Protein 1F35 (pdb70)

Foldseek 3Di:
DDDDDPFAKDKFWAFDVVLQVCCVVVVVCVVVVHDDDDPFDDADPQKTKTKDFQPDQAQWAFDAKDKAFQAFFKKKKWDFALPDDSVPDGHHVRTDPDIKMDGDDDPDRHDIDVVRRVVVRRCRNVSSVSDRMIIIMGTGPPDDVVRMTIMTMIGGD/DDDDPPFAKDKFWAFDVVLQVCCVVVVVCVVVVHDDDDPFDDADPQKTKTKDFQPDQPQWAFDAKDKAFQAFFKKKKWDFALPDDSVPDGHHVRTDPDIKMDGDDDPDRHDIDVVRRVVVRRCRNVSSNSDRMIIMMGTGPPDDVVRMTIMTMIGGD

Organism: Mus musculus (NCBI:txid10090)

CATH classification: 2.60.120.390

Nearest PDB structures (foldseek):
  1f35-assembly1_A  TM=1.004E+00  e=5.560E-29  Mus musculus
  1zri-assembly1_A  TM=7.929E-01  e=1.378E-22  Rattus norvegicus
  1jyt-assembly1_A  TM=6.161E-01  e=2.396E-20  Rattus norvegicus
  2i45-assembly5_J  TM=1.990E-01  e=4.594E-01  Neisseria meningitidis
  1f35-assembly1_A  TM=1.002E+00  e=8.226E-29  Mus musculus

Solvent-accessible surface area: 18106 Å² total

Structure (mmCIF, N/CA/C/O backbone):
data_1F35
#
_entry.id   1F35
#
_cell.length_a   87.270
_cell.length_b   87.270
_cell.length_c   164.100
_cell.angle_alpha   90.00
_cell.angle_beta   90.00
_cell.angle_gamma   120.00
#
_symmetry.space_group_name_H-M   'P 32 2 1'
#
loop_
_entity.id
_entity.type
_entity.pdbx_description
1 polymer 'OLFACTORY MARKER PROTEIN'
2 non-polymer 'ZINC ION'
3 non-polymer 'CACODYLATE ION'
4 water water
#
loop_
_atom_site.group_PDB
_atom_site.id
_atom_site.type_symbol
_atom_site.label_atom_id
_atom_site.label_alt_id
_atom_site.label_comp_id
_atom_site.label_asym_id
_atom_site.label_entity_id
_atom_site.label_seq_id
_atom_site.pdbx_PDB_ins_code
_atom_site.Cartn_x
_atom_site.Cartn_y
_atom_site.Cartn_z
_atom_site.occupancy
_atom_site.B_iso_or_equiv
_atom_site.auth_seq_id
_atom_site.auth_comp_id
_atom_site.auth_asym_id
_atom_site.auth_atom_id
_atom_site.pdbx_PDB_model_num
ATOM 1 N N . ALA A 1 1 ? 2.063 29.351 56.489 1.00 85.66 2 ALA A N 1
ATOM 2 C CA . ALA A 1 1 ? 3.306 30.152 56.270 1.00 86.19 2 ALA A CA 1
ATOM 3 C C . ALA A 1 1 ? 3.368 30.518 54.788 1.00 86.41 2 ALA A C 1
ATOM 4 O O . ALA A 1 1 ? 3.043 29.690 53.926 1.00 90.68 2 ALA A O 1
ATOM 6 N N . GLU A 1 2 ? 3.664 31.782 54.504 1.00 83.45 3 GLU A N 1
ATOM 7 C CA . GLU A 1 2 ? 3.805 32.258 53.131 1.00 79.32 3 GLU A CA 1
ATOM 8 C C . GLU A 1 2 ? 5.262 32.684 53.057 1.00 76.87 3 GLU A C 1
ATOM 9 O O . GLU A 1 2 ? 5.792 33.233 54.026 1.00 77.51 3 GLU A O 1
ATOM 15 N N . ASP A 1 3 ? 5.940 32.385 51.959 1.00 72.01 4 ASP A N 1
ATOM 16 C CA . ASP A 1 3 ? 7.332 32.783 51.875 1.00 65.85 4 ASP A CA 1
ATOM 17 C C . ASP A 1 3 ? 7.406 34.298 51.719 1.00 62.95 4 ASP A C 1
ATOM 18 O O . ASP A 1 3 ? 6.661 34.889 50.925 1.00 61.20 4 ASP A O 1
ATOM 23 N N . GLY A 1 4 ? 8.250 34.914 52.543 1.00 61.21 5 GLY A N 1
ATOM 24 C CA . GLY A 1 4 ? 8.410 36.357 52.519 1.00 57.58 5 GLY A CA 1
ATOM 25 C C . GLY A 1 4 ? 9.804 36.832 52.897 1.00 54.20 5 GLY A C 1
ATOM 26 O O . GLY A 1 4 ? 10.670 36.010 53.210 1.00 52.42 5 GLY A O 1
ATOM 27 N N . PRO A 1 5 ? 10.031 38.164 52.926 1.00 52.27 6 PRO A N 1
ATOM 28 C CA . PRO A 1 5 ? 11.300 38.828 53.249 1.00 49.80 6 PRO A CA 1
ATOM 29 C C . PRO A 1 5 ? 11.741 38.748 54.691 1.00 51.38 6 PRO A C 1
ATOM 30 O O . PRO A 1 5 ? 12.935 38.741 54.976 1.00 55.13 6 PRO A O 1
ATOM 34 N N . GLN A 1 6 ? 10.791 38.765 55.609 1.00 54.01 7 GLN A N 1
ATOM 35 C CA . GLN A 1 6 ? 11.144 38.710 57.010 1.00 60.22 7 GLN A CA 1
ATOM 36 C C . GLN A 1 6 ? 11.221 37.271 57.445 1.00 61.03 7 GLN A C 1
ATOM 37 O O . GLN A 1 6 ? 10.223 36.666 57.814 1.00 68.51 7 GLN A O 1
ATOM 43 N N . LYS A 1 7 ? 12.400 36.702 57.262 1.00 59.66 8 LYS A N 1
ATOM 44 C CA . LYS A 1 7 ? 12.700 35.333 57.624 1.00 57.21 8 LYS A CA 1
ATOM 45 C C . LYS A 1 7 ? 14.141 35.433 58.016 1.00 58.91 8 LYS A C 1
ATOM 46 O O . LYS A 1 7 ? 14.891 36.213 57.427 1.00 59.83 8 LYS A O 1
ATOM 52 N N . GLN A 1 8 ? 14.517 34.723 59.066 1.00 59.52 9 GLN A N 1
ATOM 53 C CA . GLN A 1 8 ? 15.902 34.729 59.489 1.00 58.04 9 GLN A CA 1
ATOM 54 C C . GLN A 1 8 ? 16.610 33.863 58.465 1.00 51.65 9 GLN A C 1
ATOM 55 O O . GLN A 1 8 ? 16.158 32.752 58.186 1.00 49.92 9 GLN A O 1
ATOM 61 N N . GLN A 1 9 ? 17.625 34.424 57.820 1.00 47.97 10 GLN A N 1
ATOM 62 C CA . GLN A 1 9 ? 18.421 33.701 56.832 1.00 45.68 10 GLN A CA 1
ATOM 63 C C . GLN A 1 9 ? 19.907 33.827 57.131 1.00 42.54 10 GLN A C 1
ATOM 64 O O . GLN A 1 9 ? 20.363 34.813 57.715 1.00 38.62 10 GLN A O 1
ATOM 70 N N . LEU A 1 10 ? 20.652 32.814 56.719 1.00 43.98 11 LEU A N 1
ATOM 71 C CA . LEU A 1 10 ? 22.095 32.780 56.876 1.00 42.76 11 LEU A CA 1
ATOM 72 C C . LEU A 1 10 ? 22.725 32.534 55.513 1.00 43.57 11 LEU A C 1
ATOM 73 O O . LEU A 1 10 ? 22.342 31.600 54.805 1.00 42.32 11 LEU A O 1
ATOM 78 N N . GLU A 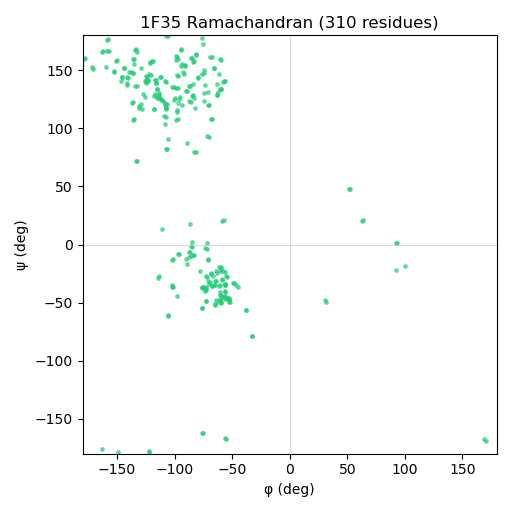1 11 ? 23.661 33.387 55.127 1.00 43.62 12 GLU A N 1
ATOM 79 C CA . GLU A 1 11 ? 24.339 33.228 53.853 1.00 45.23 12 GLU A CA 1
ATOM 80 C C . GLU A 1 11 ? 25.731 32.715 54.157 1.00 46.10 12 GLU A C 1
ATOM 81 O O . GLU A 1 11 ? 26.473 33.317 54.927 1.00 48.36 12 GLU A O 1
ATOM 95 N N . PRO A 1 13 ? 29.219 31.571 52.371 1.00 41.10 14 PRO A N 1
ATOM 96 C CA . PRO A 1 13 ? 30.035 31.564 51.160 1.00 40.28 14 PRO A CA 1
ATOM 97 C C . PRO A 1 13 ? 30.856 30.312 50.906 1.00 41.12 14 PRO A C 1
ATOM 98 O O . PRO A 1 13 ? 31.231 29.595 51.836 1.00 37.84 14 PRO A O 1
ATOM 102 N N . LEU A 1 14 ? 31.105 30.040 49.626 1.00 39.90 15 LEU A N 1
ATOM 103 C CA . LEU A 1 14 ? 31.944 28.923 49.231 1.00 38.33 15 LEU A CA 1
ATOM 104 C C . LEU A 1 14 ? 33.263 29.628 49.007 1.00 38.74 15 LEU A C 1
ATOM 105 O O . LEU A 1 14 ? 33.371 30.516 48.157 1.00 38.08 15 LEU A O 1
ATOM 110 N N . VAL A 1 15 ? 34.233 29.299 49.844 1.00 36.52 16 VAL A N 1
ATOM 111 C CA . VAL A 1 15 ? 35.536 29.916 49.798 1.00 34.73 16 VAL A CA 1
ATOM 112 C C . VAL A 1 15 ? 36.554 29.031 49.104 1.00 38.25 16 VAL A C 1
ATOM 113 O O . VAL A 1 15 ? 36.596 27.829 49.329 1.00 38.22 16 VAL A O 1
ATOM 117 N N . LEU A 1 16 ? 37.356 29.625 48.230 1.00 39.12 17 LEU A N 1
ATOM 118 C CA . LEU A 1 16 ? 38.392 28.877 47.532 1.00 40.59 17 LEU A CA 1
ATOM 119 C C . LEU A 1 16 ? 39.325 28.284 48.580 1.00 40.63 17 LEU A C 1
ATOM 120 O O . LEU A 1 16 ? 39.733 28.960 49.526 1.00 41.99 17 LEU A O 1
ATOM 125 N N . ASP A 1 17 ? 39.642 27.010 48.410 1.00 40.93 18 ASP A N 1
ATOM 126 C CA . ASP A 1 17 ? 40.519 26.305 49.317 1.00 39.60 18 ASP A CA 1
ATOM 127 C C . ASP A 1 17 ? 41.851 26.108 48.577 1.00 41.25 18 ASP A C 1
ATOM 128 O O . ASP A 1 17 ? 42.123 25.032 48.055 1.00 41.16 18 ASP A O 1
ATOM 133 N N . GLN A 1 18 ? 42.707 27.130 48.584 1.00 45.28 19 GLN A N 1
ATOM 134 C CA . GLN A 1 18 ? 43.994 27.072 47.883 1.00 46.10 19 GLN A CA 1
ATOM 135 C C . GLN A 1 18 ? 44.914 25.916 48.187 1.00 46.38 19 GLN A C 1
ATOM 136 O O . GLN A 1 18 ? 45.490 25.335 47.265 1.00 45.11 19 GLN A O 1
ATOM 142 N N . ASP A 1 19 ? 45.102 25.605 49.467 1.00 42.85 20 ASP A N 1
ATOM 143 C CA . ASP A 1 19 ? 46.007 24.516 49.824 1.00 46.36 20 ASP A CA 1
ATOM 144 C C . ASP A 1 19 ? 45.507 23.123 49.449 1.00 46.16 20 ASP A C 1
ATOM 145 O O . ASP A 1 19 ? 46.310 22.254 49.114 1.00 52.16 20 ASP A O 1
ATOM 150 N N . LEU A 1 20 ? 44.194 22.909 49.469 1.00 43.27 21 LEU A N 1
ATOM 151 C CA . LEU A 1 20 ? 43.666 21.600 49.087 1.00 39.07 21 LEU A CA 1
ATOM 152 C C . LEU A 1 20 ? 43.735 21.516 47.558 1.00 40.11 21 LEU A C 1
ATOM 153 O O . LEU A 1 20 ? 44.051 20.469 46.999 1.00 41.62 21 LEU A O 1
ATOM 158 N N . THR A 1 21 ? 43.480 22.639 46.889 1.00 40.78 22 THR A N 1
ATOM 159 C CA . THR A 1 21 ? 43.539 22.695 45.435 1.00 42.45 22 THR A CA 1
ATOM 160 C C . THR A 1 21 ? 44.985 22.411 45.033 1.00 46.57 22 THR A C 1
ATOM 161 O O . THR A 1 21 ? 45.254 21.548 44.196 1.00 46.71 22 THR A O 1
ATOM 165 N N . GLN A 1 22 ? 45.914 23.098 45.692 1.00 50.70 23 GLN A N 1
ATOM 166 C CA . GLN A 1 22 ? 47.333 22.920 45.420 1.00 56.40 23 GLN A CA 1
ATOM 167 C C . GLN A 1 22 ? 47.778 21.479 45.690 1.00 55.61 23 GLN A C 1
ATOM 168 O O . GLN A 1 22 ? 48.511 20.885 44.892 1.00 54.16 23 GLN A O 1
ATOM 174 N N . GLN A 1 23 ? 47.317 20.918 46.802 1.00 53.12 24 GLN A N 1
ATOM 175 C CA . GLN A 1 23 ? 47.648 19.548 47.164 1.00 51.54 24 GLN A CA 1
ATOM 176 C C . GLN A 1 23 ? 47.223 18.598 46.046 1.00 49.38 24 GLN A C 1
ATOM 177 O O . GLN A 1 23 ? 47.970 17.693 45.671 1.00 49.41 24 GLN A O 1
ATOM 191 N N . ARG A 1 25 ? 46.673 19.425 42.872 1.00 50.70 26 ARG A N 1
ATOM 192 C CA . ARG A 1 25 ? 47.430 19.773 41.667 1.00 54.26 26 ARG A CA 1
ATOM 193 C C . ARG A 1 25 ? 48.752 19.016 41.713 1.00 55.95 26 ARG A C 1
ATOM 194 O O . ARG A 1 25 ? 49.162 18.367 40.739 1.00 55.46 26 ARG A O 1
ATOM 202 N N . LEU A 1 26 ? 49.420 19.120 42.857 1.00 57.66 27 LEU A N 1
ATOM 203 C CA . LEU A 1 26 ? 50.695 18.460 43.083 1.00 59.60 27 LEU A CA 1
ATOM 204 C C . LEU A 1 26 ? 50.547 16.949 42.857 1.00 56.95 27 LEU A C 1
ATOM 205 O O . LEU A 1 26 ? 51.368 16.338 42.193 1.00 55.19 27 LEU A O 1
ATOM 210 N N . ARG A 1 27 ? 49.476 16.366 43.385 1.00 53.27 28 ARG A N 1
ATOM 211 C CA . ARG A 1 27 ? 49.210 14.945 43.223 1.00 51.79 28 ARG A CA 1
ATOM 212 C C . ARG A 1 27 ? 49.238 14.505 41.754 1.00 56.50 28 ARG A C 1
ATOM 213 O O . ARG A 1 27 ? 49.872 13.504 41.426 1.00 63.60 28 ARG A O 1
ATOM 221 N N . VAL A 1 28 ? 48.559 15.233 40.867 1.00 60.06 29 VAL A N 1
ATOM 222 C CA . VAL A 1 28 ? 48.541 14.850 39.450 1.00 59.37 29 VAL A CA 1
ATOM 223 C C . VAL A 1 28 ? 49.931 15.015 38.840 1.00 61.35 29 VAL A C 1
ATOM 224 O O . VAL A 1 28 ? 50.358 14.208 38.015 1.00 56.89 29 VAL A O 1
ATOM 228 N N . GLU A 1 29 ? 50.642 16.044 39.291 1.00 64.22 30 GLU A N 1
ATOM 229 C CA . GLU A 1 29 ? 51.985 16.330 38.811 1.00 68.99 30 GLU A CA 1
ATOM 230 C C . GLU A 1 29 ? 52.938 15.196 39.215 1.00 70.77 30 GLU A C 1
ATOM 231 O O . GLU A 1 29 ? 53.645 14.651 38.364 1.00 73.61 30 GLU A O 1
ATOM 237 N N . SER A 1 30 ? 52.940 14.833 40.499 1.00 68.52 31 SER A N 1
ATOM 238 C CA . SER A 1 30 ? 53.787 13.759 41.001 1.00 66.76 31 SER A CA 1
ATOM 239 C C . SER A 1 30 ? 53.512 12.491 40.232 1.00 68.06 31 SER A C 1
ATOM 240 O O . SER A 1 30 ? 54.435 11.822 39.798 1.00 73.94 31 SER A O 1
ATOM 243 N N . LEU A 1 31 ? 52.243 12.161 40.045 1.00 67.74 32 LEU A N 1
ATOM 244 C CA . LEU A 1 31 ? 51.905 10.962 39.303 1.00 70.03 32 LEU A CA 1
ATOM 245 C C . LEU A 1 31 ? 52.535 10.962 37.907 1.00 74.99 32 LEU A C 1
ATOM 246 O O . LEU A 1 31 ? 52.922 9.904 37.412 1.00 77.71 32 LEU A O 1
ATOM 251 N N . LYS A 1 32 ? 52.659 12.136 37.283 1.00 80.55 33 LYS A N 1
ATOM 252 C CA . LYS A 1 32 ? 53.261 12.228 35.945 1.00 85.15 33 LYS A CA 1
ATOM 253 C C . LYS A 1 32 ? 54.775 12.093 36.013 1.00 88.10 33 LYS A C 1
ATOM 254 O O . LYS A 1 32 ? 55.352 11.221 35.361 1.00 86.87 33 LYS A O 1
ATOM 260 N N . GLN A 1 33 ? 55.407 12.940 36.826 1.00 90.21 34 GLN A N 1
ATOM 261 C CA . GLN A 1 33 ? 56.862 12.928 36.986 1.00 91.20 34 GLN A CA 1
ATOM 262 C C . GLN A 1 33 ? 57.400 11.561 37.397 1.00 90.43 34 GLN A C 1
ATOM 263 O O . GLN A 1 33 ? 58.543 11.225 37.091 1.00 92.26 34 GLN A O 1
ATOM 269 N N . ARG A 1 34 ? 56.571 10.774 38.072 1.00 91.40 35 ARG A N 1
ATOM 270 C CA . ARG A 1 34 ? 56.969 9.438 38.497 1.00 92.07 35 ARG A CA 1
ATOM 271 C C . ARG A 1 34 ? 56.467 8.387 37.512 1.00 91.48 35 ARG A C 1
ATOM 272 O O . ARG A 1 34 ? 56.795 7.210 37.648 1.00 95.33 35 ARG A O 1
ATOM 280 N N . GLY A 1 35 ? 55.638 8.794 36.556 1.00 89.58 36 GLY A N 1
ATOM 281 C CA . GLY A 1 35 ? 55.093 7.846 35.596 1.00 88.64 36 GLY A CA 1
ATOM 282 C C . GLY A 1 35 ? 54.215 6.793 36.271 1.00 90.35 36 GLY A C 1
ATOM 283 O O . GLY A 1 35 ? 53.995 5.705 35.727 1.00 89.51 36 GLY A O 1
ATOM 284 N N . GLU A 1 36 ? 53.729 7.107 37.472 1.00 90.84 37 GLU A N 1
ATOM 285 C CA . GLU A 1 36 ? 52.868 6.200 38.231 1.00 89.53 37 GLU A CA 1
ATOM 286 C C . GLU A 1 36 ? 51.424 6.365 37.760 1.00 87.77 37 GLU A C 1
ATOM 287 O O . GLU A 1 36 ? 51.044 7.406 37.218 1.00 86.74 37 GLU A O 1
ATOM 293 N N . LYS A 1 37 ? 50.623 5.332 37.989 1.00 85.88 38 LYS A N 1
ATOM 294 C CA . LYS A 1 37 ? 49.215 5.334 37.619 1.00 84.93 38 LYS A CA 1
ATOM 295 C C . LYS A 1 37 ? 48.400 5.844 38.835 1.00 82.88 38 LYS A C 1
ATOM 296 O O . LYS A 1 37 ? 48.797 5.649 39.989 1.00 80.17 38 LYS A O 1
ATOM 302 N N . LYS A 1 38 ? 47.302 6.551 38.575 1.00 78.15 39 LYS A N 1
ATOM 303 C CA . LYS A 1 38 ? 46.461 7.055 39.662 1.00 70.80 39 LYS A CA 1
ATOM 304 C C . LYS A 1 38 ? 45.813 5.853 40.357 1.00 68.75 39 LYS A C 1
ATOM 305 O O . LYS A 1 38 ? 45.726 4.760 39.790 1.00 69.51 39 LYS A O 1
ATOM 311 N N . GLN A 1 39 ? 45.336 6.058 41.575 1.00 64.88 40 GLN A N 1
ATOM 312 C CA . GLN A 1 39 ? 44.671 4.989 42.297 1.00 63.20 40 GLN A CA 1
ATOM 313 C C . GLN A 1 39 ? 43.454 4.510 41.553 1.00 65.01 40 GLN A C 1
ATOM 314 O O . GLN A 1 39 ? 42.847 5.239 40.773 1.00 68.17 40 GLN A O 1
ATOM 320 N N . ASP A 1 40 ? 43.042 3.304 41.897 1.00 67.79 41 ASP A N 1
ATOM 321 C CA . ASP A 1 40 ? 41.894 2.685 41.283 1.00 72.41 41 ASP A CA 1
ATOM 322 C C . ASP A 1 40 ? 40.632 3.445 41.708 1.00 68.60 41 ASP A C 1
ATOM 323 O O . ASP A 1 40 ? 40.244 3.399 42.871 1.00 64.96 41 ASP A O 1
ATOM 328 N N . GLY A 1 41 ? 40.042 4.190 40.770 1.00 64.00 42 GLY A N 1
ATOM 329 C CA . GLY A 1 41 ? 38.817 4.929 41.048 1.00 56.38 42 GLY A CA 1
ATOM 330 C C . GLY A 1 41 ? 38.995 6.361 41.512 1.00 52.79 42 GLY A C 1
ATOM 331 O O . GLY A 1 41 ? 38.012 7.063 41.757 1.00 48.45 42 GLY A O 1
ATOM 332 N N . GLU A 1 42 ? 40.240 6.808 41.590 1.00 48.53 43 GLU A N 1
ATOM 333 C CA . GLU A 1 42 ? 40.562 8.155 42.031 1.00 46.82 43 GLU A CA 1
ATOM 334 C C . GLU A 1 42 ? 40.073 9.239 41.080 1.00 47.67 43 GLU A C 1
ATOM 335 O O . GLU A 1 42 ? 39.915 9.009 39.888 1.00 49.48 43 GLU A O 1
ATOM 341 N N . LYS A 1 43 ? 39.811 10.415 41.637 1.00 46.69 44 LYS A N 1
ATOM 342 C CA . LYS A 1 43 ? 39.376 11.578 40.885 1.00 42.11 44 LYS A CA 1
ATOM 343 C C . LYS A 1 43 ? 40.577 12.521 40.877 1.00 42.84 44 LYS A C 1
ATOM 344 O O . LYS A 1 43 ? 41.042 12.934 41.932 1.00 42.11 44 LYS A O 1
ATOM 350 N N . LEU A 1 44 ? 41.112 12.817 39.699 1.00 44.91 45 LEU A N 1
ATOM 351 C CA . LEU A 1 44 ? 42.264 13.708 39.583 1.00 43.48 45 LEU A CA 1
ATOM 352 C C . LEU A 1 44 ? 41.753 15.083 39.213 1.00 43.93 45 LEU A C 1
ATOM 353 O O . LEU A 1 44 ? 40.916 15.215 38.318 1.00 49.15 45 LEU A O 1
ATOM 358 N N . ILE A 1 45 ? 42.260 16.108 39.883 1.00 40.48 46 ILE A N 1
ATOM 359 C CA . ILE A 1 45 ? 41.803 17.456 39.610 1.00 42.43 46 ILE A CA 1
ATOM 360 C C . ILE A 1 45 ? 42.260 17.995 38.237 1.00 46.18 46 ILE A C 1
ATOM 361 O O . ILE A 1 45 ? 43.454 17.991 37.912 1.00 48.58 46 ILE A O 1
ATOM 366 N N . ARG A 1 46 ? 41.288 18.336 37.393 1.00 45.80 47 ARG A N 1
ATOM 367 C CA . ARG A 1 46 ? 41.558 18.917 36.081 1.00 44.61 47 ARG A CA 1
ATOM 368 C C . ARG A 1 46 ? 41.970 20.351 36.372 1.00 43.80 47 ARG A C 1
ATOM 369 O O . ARG A 1 46 ? 41.501 20.950 37.341 1.00 45.86 47 ARG A O 1
ATOM 377 N N . PRO A 1 47 ? 42.826 20.938 35.527 1.00 44.20 48 PRO A N 1
ATOM 378 C CA . PRO A 1 47 ? 43.259 22.317 35.777 1.00 43.61 48 PRO A CA 1
ATOM 379 C C . PRO A 1 47 ? 42.152 23.377 35.867 1.00 45.28 48 PRO A C 1
ATOM 380 O O . PRO A 1 47 ? 42.348 24.437 36.484 1.00 42.59 48 PRO A O 1
ATOM 384 N N . ALA A 1 48 ? 40.998 23.089 35.263 1.00 42.42 49 ALA A N 1
ATOM 385 C CA . ALA A 1 48 ? 39.868 24.015 35.274 1.00 40.38 49 ALA A CA 1
ATOM 386 C C . ALA A 1 48 ? 39.027 23.901 36.538 1.00 40.02 49 ALA A C 1
ATOM 387 O O . ALA A 1 48 ? 38.138 24.715 36.772 1.00 41.79 49 ALA A O 1
ATOM 389 N N . GLU A 1 49 ? 39.301 22.883 37.340 1.00 40.23 50 GLU A N 1
ATOM 390 C CA . GLU A 1 49 ? 38.584 22.664 38.585 1.00 38.56 50 GLU A CA 1
ATOM 391 C C . GLU A 1 49 ? 39.366 23.234 39.759 1.00 39.03 50 GLU A C 1
ATOM 392 O O . GLU A 1 49 ? 40.591 23.221 39.756 1.00 40.35 50 GLU A O 1
ATOM 398 N N . SER A 1 50 ? 38.649 23.754 40.747 1.00 39.31 51 SER A N 1
ATOM 399 C CA . SER A 1 50 ? 39.255 24.282 41.964 1.00 35.62 51 SER A CA 1
ATOM 400 C C . SER A 1 50 ? 38.419 23.767 43.133 1.00 38.29 51 SER A C 1
ATOM 401 O O . SER A 1 50 ? 37.217 23.522 42.980 1.00 40.39 51 SER A O 1
ATOM 404 N N . VAL A 1 51 ? 39.063 23.525 44.272 1.00 38.40 52 VAL A N 1
ATOM 405 C CA . VAL A 1 51 ? 38.357 23.035 45.444 1.00 34.91 52 VAL A CA 1
ATOM 406 C C . VAL A 1 51 ? 37.881 24.222 46.254 1.00 36.76 52 VAL A C 1
ATOM 407 O O . VAL A 1 51 ? 38.613 25.203 46.439 1.00 34.49 52 VAL A O 1
ATOM 411 N N . TYR A 1 52 ? 36.612 24.177 46.637 1.00 35.23 53 TYR A N 1
ATOM 412 C CA . TYR A 1 52 ? 36.027 25.232 47.435 1.00 31.62 53 TYR A CA 1
ATOM 413 C C . TYR A 1 52 ? 35.578 24.615 48.719 1.00 30.97 53 TYR A C 1
ATOM 414 O O . TYR A 1 52 ? 35.284 23.423 48.780 1.00 32.63 53 TYR A O 1
ATOM 423 N N . ARG A 1 53 ? 35.457 25.464 49.722 1.00 35.54 54 ARG A N 1
ATOM 424 C CA . ARG A 1 53 ? 35.088 25.064 51.060 1.00 36.08 54 ARG A CA 1
ATOM 425 C C . ARG A 1 53 ? 33.873 25.839 51.577 1.00 37.12 54 ARG A C 1
ATOM 426 O O . ARG A 1 53 ? 33.705 27.020 51.281 1.00 38.27 54 ARG A O 1
ATOM 434 N N . LEU A 1 54 ? 32.992 25.154 52.290 1.00 39.30 55 LEU A N 1
ATOM 435 C CA . LEU A 1 54 ? 31.819 25.793 52.885 1.00 42.29 55 LEU A CA 1
ATOM 436 C C . LEU A 1 54 ? 31.774 25.412 54.377 1.00 43.12 55 LEU A C 1
ATOM 437 O O . LEU A 1 54 ? 31.719 24.222 54.720 1.00 41.94 55 LEU A O 1
ATOM 442 N N . ASP A 1 55 ? 31.890 26.409 55.253 1.00 42.58 56 ASP A N 1
ATOM 443 C CA . ASP A 1 55 ? 31.846 26.198 56.702 1.00 43.64 56 ASP A CA 1
ATOM 444 C C . ASP A 1 55 ? 30.456 26.469 57.275 1.00 40.72 56 ASP A C 1
ATOM 445 O O . ASP A 1 55 ? 30.015 27.611 57.346 1.00 39.54 56 ASP A O 1
ATOM 450 N N . PHE A 1 56 ? 29.762 25.412 57.667 1.00 39.10 57 PHE A N 1
ATOM 451 C CA . PHE A 1 56 ? 28.435 25.540 58.239 1.00 42.40 57 PHE A CA 1
ATOM 452 C C . PHE A 1 56 ? 28.492 26.169 59.622 1.00 45.09 57 PHE A C 1
ATOM 453 O O . PHE A 1 56 ? 28.666 25.461 60.606 1.00 48.34 57 PHE A O 1
ATOM 461 N N . ILE A 1 57 ? 28.352 27.492 59.692 1.00 49.74 58 ILE A N 1
ATOM 462 C CA . ILE A 1 57 ? 28.376 28.223 60.963 1.00 50.12 58 ILE A CA 1
ATOM 463 C C . ILE A 1 57 ? 27.253 27.747 61.893 1.00 53.25 58 ILE A C 1
ATOM 464 O O . ILE A 1 57 ? 27.296 27.964 63.106 1.00 58.01 58 ILE A O 1
ATOM 469 N N . GLN A 1 58 ? 26.248 27.104 61.306 1.00 47.30 59 GLN A N 1
ATOM 470 C CA . GLN A 1 58 ? 25.133 26.525 62.036 1.00 40.99 59 GLN A CA 1
ATOM 471 C C . GLN A 1 58 ? 24.877 25.236 61.278 1.00 39.08 59 GLN A C 1
ATOM 472 O O . GLN A 1 58 ? 24.971 25.227 60.058 1.00 45.90 59 GLN A O 1
ATOM 478 N N . GLN A 1 59 ? 24.597 24.146 61.974 1.00 35.80 60 GLN A N 1
ATOM 479 C CA . GLN A 1 59 ? 24.372 22.876 61.293 1.00 41.88 60 GLN A CA 1
ATOM 480 C C . GLN A 1 59 ? 22.965 22.355 61.427 1.00 44.73 60 GLN A C 1
ATOM 481 O O . GLN A 1 59 ? 22.485 21.594 60.585 1.00 45.95 60 GLN A O 1
ATOM 487 N N . GLN A 1 60 ? 22.334 22.711 62.535 1.00 49.29 61 GLN A N 1
ATOM 488 C CA . GLN A 1 60 ? 20.982 22.267 62.814 1.00 51.19 61 GLN A CA 1
ATOM 489 C C . GLN A 1 60 ? 19.996 23.346 62.418 1.00 53.07 61 GLN A C 1
ATOM 490 O O . GLN A 1 60 ? 20.371 24.502 62.248 1.00 51.77 61 GLN A O 1
ATOM 496 N N . LYS A 1 61 ? 18.734 22.952 62.260 1.00 58.19 62 LYS A N 1
ATOM 497 C CA . LYS A 1 61 ? 17.647 23.871 61.914 1.00 60.54 62 LYS A CA 1
ATOM 498 C C . LYS A 1 61 ? 17.915 24.740 60.688 1.00 55.90 62 LYS A C 1
ATOM 499 O O . LYS A 1 61 ? 17.721 25.958 60.719 1.00 51.20 62 LYS A O 1
ATOM 505 N N . LEU A 1 62 ? 18.374 24.098 59.617 1.00 53.87 63 LEU A N 1
ATOM 506 C CA . LEU A 1 62 ? 18.660 24.790 58.371 1.00 46.41 63 LEU A CA 1
ATOM 507 C C . LEU A 1 62 ? 17.696 24.356 57.280 1.00 45.27 63 LEU A C 1
ATOM 508 O O . LEU A 1 62 ? 17.258 23.200 57.231 1.00 41.54 63 LEU A O 1
ATOM 513 N N . GLN A 1 63 ? 17.330 25.308 56.436 1.00 44.12 64 GLN A N 1
ATOM 514 C CA . GLN A 1 63 ? 16.471 25.027 55.304 1.00 43.77 64 GLN A CA 1
ATOM 515 C C . GLN A 1 63 ? 17.041 25.753 54.114 1.00 40.73 64 GLN A C 1
ATOM 516 O O . GLN A 1 63 ? 17.227 26.965 54.160 1.00 39.12 64 GLN A O 1
ATOM 522 N N . PHE A 1 64 ? 17.351 25.012 53.059 1.00 41.31 65 PHE A N 1
ATOM 523 C CA . PHE A 1 64 ? 17.898 25.622 51.859 1.00 39.02 65 PHE A CA 1
ATOM 524 C C . PHE A 1 64 ? 16.875 26.579 51.252 1.00 37.67 65 PHE A C 1
ATOM 525 O O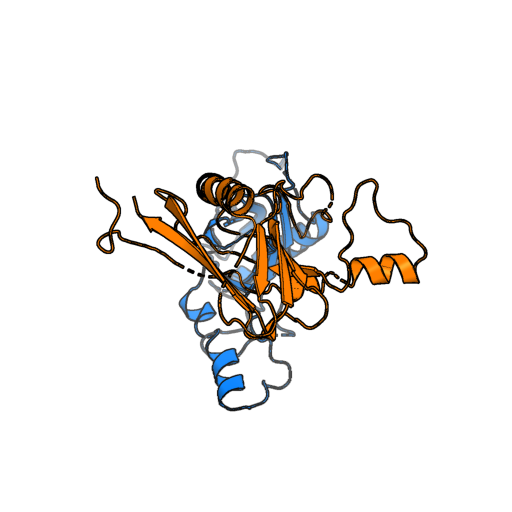 . PHE A 1 64 ? 15.704 26.223 51.114 1.00 40.13 65 PHE A O 1
ATOM 533 N N . ASP A 1 65 ? 17.299 27.805 50.975 1.00 32.41 66 ASP A N 1
ATOM 534 C CA . ASP A 1 65 ? 16.418 28.765 50.351 1.00 35.16 66 ASP A CA 1
ATOM 535 C C . ASP A 1 65 ? 16.839 28.924 48.890 1.00 36.19 66 ASP A C 1
ATOM 536 O O . ASP A 1 65 ? 16.045 28.660 47.991 1.00 39.94 66 ASP A O 1
ATOM 541 N N . HIS A 1 66 ? 18.068 29.375 48.650 1.00 37.01 67 HIS A N 1
ATOM 542 C CA . HIS A 1 66 ? 18.547 29.559 47.285 1.00 38.27 67 HIS A CA 1
ATOM 543 C C . HIS A 1 66 ? 20.057 29.661 47.162 1.00 39.41 67 HIS A C 1
ATOM 544 O O . HIS A 1 66 ? 20.755 29.785 48.163 1.00 44.37 67 HIS A O 1
ATOM 551 N N . TRP A 1 67 ? 20.554 29.544 45.931 1.00 38.41 68 TRP A N 1
ATOM 552 C CA . TRP A 1 67 ? 21.979 29.678 45.640 1.00 35.17 68 TRP A CA 1
ATOM 553 C C . TRP A 1 67 ? 22.185 31.140 45.324 1.00 40.32 68 TRP A C 1
ATOM 554 O O . TRP A 1 67 ? 21.264 31.829 44.871 1.00 42.29 68 TRP A O 1
ATOM 565 N N . ASN A 1 68 ? 23.394 31.613 45.549 1.00 43.36 69 ASN A N 1
ATOM 566 C CA . ASN A 1 68 ? 23.728 32.989 45.257 1.00 42.54 69 ASN A CA 1
ATOM 567 C C . ASN A 1 68 ? 25.052 32.915 44.506 1.00 39.34 69 ASN A C 1
ATOM 568 O O . ASN A 1 68 ? 26.115 33.169 45.067 1.00 41.11 69 ASN A O 1
ATOM 573 N N . VAL A 1 69 ? 24.981 32.443 43.266 1.00 36.94 70 VAL A N 1
ATOM 574 C CA . VAL A 1 69 ? 26.160 32.285 42.425 1.00 35.04 70 VAL A CA 1
ATOM 575 C C . VAL A 1 69 ? 26.130 33.328 41.330 1.00 39.09 70 VAL A C 1
ATOM 576 O O . VAL A 1 69 ? 25.187 33.377 40.534 1.00 39.90 70 VAL A O 1
ATOM 580 N N . VAL A 1 70 ? 27.164 34.163 41.306 1.00 38.31 71 VAL A N 1
ATOM 581 C CA . VAL A 1 70 ? 27.262 35.233 40.339 1.00 39.87 71 VAL A CA 1
ATOM 582 C C . VAL A 1 70 ? 28.622 35.323 39.656 1.00 39.06 71 VAL A C 1
ATOM 583 O O . VAL A 1 70 ? 29.660 35.162 40.293 1.00 36.41 71 VAL A O 1
ATOM 587 N N . LEU A 1 71 ? 28.579 35.517 38.339 1.00 37.26 72 LEU A N 1
ATOM 588 C CA . LEU A 1 71 ? 29.766 35.662 37.512 1.00 39.70 72 LEU A CA 1
ATOM 589 C C . LEU A 1 71 ? 29.776 37.092 36.983 1.00 41.93 72 LEU A C 1
ATOM 590 O O . LEU A 1 71 ? 28.784 37.545 36.418 1.00 42.89 72 LEU A O 1
ATOM 595 N N . ASP A 1 72 ? 30.891 37.795 37.160 1.00 42.94 73 ASP A N 1
ATOM 596 C CA . ASP A 1 72 ? 31.003 39.170 36.688 1.00 44.35 73 ASP A CA 1
ATOM 597 C C . ASP A 1 72 ? 31.413 39.281 35.213 1.00 47.07 73 ASP A C 1
ATOM 598 O O . ASP A 1 72 ? 31.656 40.387 34.720 1.00 53.74 73 ASP A O 1
ATOM 603 N N . LYS A 1 73 ? 31.575 38.139 34.538 1.00 44.14 74 LYS A N 1
ATOM 604 C CA . LYS A 1 73 ? 31.934 38.091 33.110 1.00 42.68 74 LYS A CA 1
ATOM 605 C C . LYS A 1 73 ? 31.108 36.972 32.488 1.00 43.14 74 LYS A C 1
ATOM 606 O O . LYS A 1 73 ? 30.740 36.031 33.185 1.00 46.22 74 LYS A O 1
ATOM 612 N N . PRO A 1 74 ? 30.732 37.087 31.204 1.00 41.92 75 PRO A N 1
ATOM 613 C CA . PRO A 1 74 ? 29.951 35.980 30.636 1.00 42.16 75 PRO A CA 1
ATOM 614 C C . PRO A 1 74 ? 30.768 34.684 30.755 1.00 43.56 75 PRO A C 1
ATOM 615 O O . PRO A 1 74 ? 31.997 34.694 30.577 1.00 47.18 75 PRO A O 1
ATOM 619 N N . GLY A 1 75 ? 30.105 33.581 31.088 1.00 41.76 76 GLY A N 1
ATOM 620 C CA . GLY A 1 75 ? 30.810 32.323 31.247 1.00 37.29 76 GLY A CA 1
ATOM 621 C C . GLY A 1 75 ? 29.943 31.263 31.894 1.00 37.90 76 GLY A C 1
ATOM 622 O O . GLY A 1 75 ? 28.735 31.454 32.060 1.00 38.40 76 GLY A O 1
ATOM 623 N N . LYS A 1 76 ? 30.570 30.172 32.318 1.00 37.20 77 LYS A N 1
ATOM 624 C CA . LYS A 1 76 ? 29.857 29.066 32.927 1.00 37.96 77 LYS A CA 1
ATOM 625 C C . LYS A 1 76 ? 30.700 28.398 34.009 1.00 40.22 77 LYS A C 1
ATOM 626 O O . LYS A 1 76 ? 31.923 28.344 33.879 1.00 43.57 77 LYS A O 1
ATOM 632 N N . VAL A 1 77 ? 30.047 27.940 35.083 1.00 39.65 78 VAL A N 1
ATOM 633 C CA . VAL A 1 77 ? 30.708 27.226 36.183 1.00 37.17 78 VAL A CA 1
ATOM 634 C C . VAL A 1 77 ? 29.811 26.074 36.653 1.00 38.94 78 VAL A C 1
ATOM 635 O O . VAL A 1 77 ? 28.577 26.183 36.632 1.00 38.01 78 VAL A O 1
ATOM 639 N N . THR A 1 78 ? 30.432 24.960 37.021 1.00 36.96 79 THR A N 1
ATOM 640 C CA . THR A 1 78 ? 29.708 23.804 37.514 1.00 32.58 79 THR A CA 1
ATOM 641 C C . THR A 1 78 ? 30.167 23.604 38.949 1.00 32.95 79 THR A C 1
ATOM 642 O O . THR A 1 78 ? 31.368 23.616 39.225 1.00 38.44 79 THR A O 1
ATOM 646 N N . ILE A 1 79 ? 29.221 23.477 39.867 1.00 34.29 80 ILE A N 1
ATOM 647 C CA . ILE A 1 79 ? 29.540 23.277 41.277 1.00 33.96 80 ILE A CA 1
ATOM 648 C C . ILE A 1 79 ? 29.174 21.851 41.649 1.00 34.56 80 ILE A C 1
ATOM 649 O O . ILE A 1 79 ? 28.000 21.507 41.663 1.00 37.93 80 ILE A O 1
ATOM 654 N N . THR A 1 80 ? 30.176 21.018 41.903 1.00 34.35 81 THR A N 1
ATOM 655 C CA . THR A 1 80 ? 29.928 19.629 42.262 1.00 35.88 81 THR A CA 1
ATOM 656 C C . THR A 1 80 ? 30.311 19.405 43.721 1.00 39.11 81 THR A C 1
ATOM 657 O O . THR A 1 80 ? 31.445 19.706 44.121 1.00 40.62 81 THR A O 1
ATOM 661 N N . GLY A 1 81 ? 29.372 18.907 44.520 1.00 35.94 82 GLY A N 1
ATOM 662 C CA . GLY A 1 81 ? 29.670 18.668 45.919 1.00 35.37 82 GLY A CA 1
ATOM 663 C C . GLY A 1 81 ? 30.398 17.353 46.091 1.00 41.13 82 GLY A C 1
ATOM 664 O O . GLY A 1 81 ? 30.425 16.537 45.155 1.00 40.97 82 GLY A O 1
ATOM 665 N N . THR A 1 82 ? 31.020 17.155 47.251 1.00 41.78 83 THR A N 1
ATOM 666 C CA . THR A 1 82 ? 31.720 15.904 47.525 1.00 40.07 83 THR A CA 1
ATOM 667 C C . THR A 1 82 ? 31.103 15.281 48.764 1.00 40.50 83 THR A C 1
ATOM 668 O O . THR A 1 82 ? 30.468 15.966 49.558 1.00 43.08 83 THR A O 1
ATOM 672 N N . SER A 1 83 ? 31.250 13.969 48.901 1.00 43.25 84 SER A N 1
ATOM 673 C CA . SER A 1 83 ? 30.716 13.236 50.043 1.00 42.71 84 SER A CA 1
ATOM 674 C C . SER A 1 83 ? 31.252 13.783 51.365 1.00 40.93 84 SER A C 1
ATOM 675 O O . SER A 1 83 ? 32.440 14.102 51.479 1.00 39.00 84 SER A O 1
ATOM 678 N N . GLN A 1 84 ? 30.387 13.841 52.376 1.00 42.26 85 GLN A N 1
ATOM 679 C CA . GLN A 1 84 ? 30.794 14.333 53.685 1.00 40.50 85 GLN A CA 1
ATOM 680 C C . GLN A 1 84 ? 31.692 13.318 54.377 1.00 42.75 85 GLN A C 1
ATOM 681 O O . GLN A 1 84 ? 32.190 13.583 55.478 1.00 49.03 85 GLN A O 1
ATOM 687 N N . ASN A 1 85 ? 31.874 12.157 53.728 1.00 41.56 86 ASN A N 1
ATOM 688 C CA . ASN A 1 85 ? 32.740 11.076 54.221 1.00 41.96 86 ASN A CA 1
ATOM 689 C C . ASN A 1 85 ? 34.145 11.272 53.678 1.00 44.20 86 ASN A C 1
ATOM 690 O O . ASN A 1 85 ? 35.055 10.512 54.025 1.00 49.80 86 ASN A O 1
ATOM 695 N N . TRP A 1 86 ? 34.307 12.165 52.708 1.00 37.40 87 TRP A N 1
ATOM 696 C CA . TRP A 1 86 ? 35.639 12.401 52.188 1.00 34.73 87 TRP A CA 1
ATOM 697 C C . TRP A 1 86 ? 36.344 13.382 53.115 1.00 38.01 87 TRP A C 1
ATOM 698 O O . TRP A 1 86 ? 35.888 14.503 53.290 1.00 35.90 87 TRP A O 1
ATOM 709 N N . THR A 1 87 ? 37.433 12.951 53.735 1.00 38.39 88 THR A N 1
ATOM 710 C CA . THR A 1 87 ? 38.200 13.837 54.591 1.00 36.86 88 THR A CA 1
ATOM 711 C C . THR A 1 87 ? 39.486 14.112 53.816 1.00 40.82 88 THR A C 1
ATOM 712 O O . THR A 1 87 ? 40.373 13.259 53.749 1.00 43.68 88 THR A O 1
ATOM 716 N N . PRO A 1 88 ? 39.603 15.309 53.209 1.00 44.86 89 PRO A N 1
ATOM 717 C CA . PRO A 1 88 ? 40.778 15.713 52.425 1.00 46.02 89 PRO A CA 1
ATOM 718 C C . PRO A 1 88 ? 42.128 15.431 53.074 1.00 46.32 89 PRO A C 1
ATOM 719 O O . PRO A 1 88 ? 43.088 15.112 52.375 1.00 52.88 89 PRO A O 1
ATOM 723 N N . ASP A 1 89 ? 42.193 15.551 54.401 1.00 44.86 90 ASP A N 1
ATOM 724 C CA . ASP A 1 89 ? 43.433 15.322 55.145 1.00 41.49 90 ASP A CA 1
ATOM 725 C C . ASP A 1 89 ? 43.864 13.871 55.081 1.00 41.36 90 ASP A C 1
ATOM 726 O O . ASP A 1 89 ? 45.056 13.574 55.208 1.00 42.05 90 ASP A O 1
ATOM 731 N N . LEU A 1 90 ? 42.895 12.975 54.908 1.00 40.03 91 LEU A N 1
ATOM 732 C CA . LEU A 1 90 ? 43.146 11.535 54.894 1.00 42.57 91 LEU A CA 1
ATOM 733 C C . LEU A 1 90 ? 43.284 10.784 53.564 1.00 46.58 91 LEU A C 1
ATOM 734 O O . LEU A 1 90 ? 44.195 9.966 53.416 1.00 50.90 91 LEU A O 1
ATOM 739 N N . THR A 1 91 ? 42.413 11.061 52.594 1.00 47.94 92 THR A N 1
ATOM 740 C CA . THR A 1 91 ? 42.441 10.330 51.326 1.00 46.17 92 THR A CA 1
ATOM 741 C C . THR A 1 91 ? 42.382 11.149 50.046 1.00 47.21 92 THR A C 1
ATOM 742 O O . THR A 1 91 ? 42.094 12.353 50.089 1.00 44.87 92 THR A O 1
ATOM 746 N N . ASN A 1 92 ? 42.699 10.499 48.914 1.00 49.31 93 ASN A N 1
ATOM 747 C CA . ASN A 1 92 ? 42.610 11.163 47.615 1.00 44.51 93 ASN A CA 1
ATOM 748 C C . ASN A 1 92 ? 41.149 11.017 47.223 1.00 41.76 93 ASN A C 1
ATOM 749 O O . ASN A 1 92 ? 40.542 9.976 47.474 1.00 40.54 93 ASN A O 1
ATOM 754 N N . LEU A 1 93 ? 40.572 12.077 46.679 1.00 40.77 94 LEU A N 1
ATOM 755 C CA . LEU A 1 93 ? 39.177 12.061 46.261 1.00 40.04 94 LEU A CA 1
ATOM 756 C C . LEU A 1 93 ? 38.875 10.927 45.271 1.00 38.79 94 LEU A C 1
ATOM 757 O O . LEU A 1 93 ? 39.655 10.662 44.359 1.00 38.25 94 LEU A O 1
ATOM 770 N N . THR A 1 95 ? 36.189 9.238 42.481 1.00 47.14 96 THR A N 1
ATOM 771 C CA . THR A 1 95 ? 35.159 9.675 41.548 1.00 47.25 96 THR A CA 1
ATOM 772 C C . THR A 1 95 ? 33.736 9.461 42.075 1.00 45.65 96 THR A C 1
ATOM 773 O O . THR A 1 95 ? 32.858 10.296 41.848 1.00 48.13 96 THR A O 1
ATOM 777 N N . ARG A 1 96 ? 33.522 8.362 42.792 1.00 46.31 97 ARG A N 1
ATOM 778 C CA . ARG A 1 96 ? 32.202 8.043 43.343 1.00 51.73 97 ARG A CA 1
ATOM 779 C C . ARG A 1 96 ? 31.816 8.982 44.492 1.00 53.95 97 ARG A C 1
ATOM 780 O O . ARG A 1 96 ? 30.664 8.966 44.957 1.00 53.88 97 ARG A O 1
ATOM 788 N N . GLN A 1 97 ? 32.785 9.753 44.991 1.00 51.71 98 GLN A N 1
ATOM 789 C CA . GLN A 1 97 ? 32.530 10.684 46.092 1.00 47.60 98 GLN A CA 1
ATOM 790 C C . GLN A 1 97 ? 31.996 12.035 45.625 1.00 44.78 98 GLN A C 1
ATOM 791 O O . GLN A 1 97 ? 31.712 12.917 46.434 1.00 41.20 98 GLN A O 1
ATOM 797 N N . LEU A 1 98 ? 31.870 12.187 44.314 1.00 42.59 99 LEU A N 1
ATOM 798 C CA . LEU A 1 98 ? 31.333 13.395 43.723 1.00 38.85 99 LEU A CA 1
ATOM 799 C C . LEU A 1 98 ? 29.822 13.210 43.740 1.00 41.31 99 LEU A C 1
ATOM 800 O O . LEU A 1 98 ? 29.314 12.188 43.284 1.00 42.84 99 LEU A O 1
ATOM 805 N N . LEU A 1 99 ? 29.106 14.186 44.284 1.00 42.39 100 LEU A N 1
ATOM 806 C CA . LEU A 1 99 ? 27.653 14.100 44.384 1.00 42.18 100 LEU A CA 1
ATOM 807 C C . LEU A 1 99 ? 26.929 14.430 43.076 1.00 44.09 100 LEU A C 1
ATOM 808 O O . LEU A 1 99 ? 27.364 15.300 42.321 1.00 42.45 100 LEU A O 1
ATOM 813 N N . ASP A 1 100 ? 25.838 13.706 42.814 1.00 47.38 101 ASP A N 1
ATOM 814 C CA . ASP A 1 100 ? 24.996 13.916 41.636 1.00 44.73 101 ASP A CA 1
ATOM 815 C C . ASP A 1 100 ? 23.666 14.364 42.225 1.00 45.63 101 ASP A C 1
ATOM 816 O O . ASP A 1 100 ? 23.168 13.748 43.167 1.00 47.44 101 ASP A O 1
ATOM 821 N N . PRO A 1 101 ? 23.059 15.431 41.683 1.00 42.38 102 PRO A N 1
ATOM 822 C CA . PRO A 1 101 ? 23.531 16.242 40.562 1.00 40.98 102 PRO A CA 1
ATOM 823 C C . PRO A 1 101 ? 24.327 17.480 40.977 1.00 40.83 102 PRO A C 1
ATOM 824 O O . PRO A 1 101 ? 24.360 17.860 42.150 1.00 42.14 102 PRO A O 1
ATOM 828 N N . ALA A 1 102 ? 24.971 18.096 39.993 1.00 37.93 103 ALA A N 1
ATOM 829 C CA . ALA A 1 102 ? 25.769 19.296 40.198 1.00 38.24 103 ALA A CA 1
ATOM 830 C C . ALA A 1 102 ? 24.931 20.509 39.809 1.00 35.85 103 ALA A C 1
ATOM 831 O O . ALA A 1 102 ? 23.957 20.365 39.077 1.00 39.65 103 ALA A O 1
ATOM 833 N N . ALA A 1 103 ? 25.285 21.688 40.317 1.00 33.52 104 ALA A N 1
ATOM 834 C CA . ALA A 1 103 ? 24.574 22.920 39.996 1.00 33.89 104 ALA A CA 1
ATOM 835 C C . ALA A 1 103 ? 25.398 23.630 38.933 1.00 35.09 104 ALA A C 1
ATOM 836 O O . ALA A 1 103 ? 26.593 23.846 39.109 1.00 38.35 104 ALA A O 1
ATOM 838 N N . ILE A 1 104 ? 24.775 23.963 37.813 1.00 35.73 105 ILE A N 1
ATOM 839 C CA . ILE A 1 104 ? 25.467 24.626 36.704 1.00 36.59 105 ILE A CA 1
ATOM 840 C C . ILE A 1 104 ? 24.864 26.020 36.518 1.00 38.19 105 ILE A C 1
ATOM 841 O O . ILE A 1 104 ? 23.640 26.154 36.399 1.00 40.32 105 ILE A O 1
ATOM 846 N N . PHE A 1 105 ? 25.716 27.046 36.535 1.00 36.21 106 PHE A N 1
ATOM 847 C CA . PHE A 1 105 ? 25.290 28.444 36.409 1.00 34.08 106 PHE A CA 1
ATOM 848 C C . PHE A 1 105 ? 26.014 29.109 35.256 1.00 38.51 106 PHE A C 1
ATOM 849 O O . PHE A 1 105 ? 27.195 28.831 35.021 1.00 39.78 106 PHE A O 1
ATOM 857 N N . TRP A 1 106 ? 25.338 30.016 34.559 1.00 35.93 107 TRP A N 1
ATOM 858 C CA . TRP A 1 106 ? 25.975 30.693 33.442 1.00 38.52 107 TRP A CA 1
ATOM 859 C C . TRP A 1 106 ? 25.449 32.086 33.184 1.00 38.75 107 TRP A C 1
ATOM 860 O O . TRP A 1 106 ? 24.335 32.425 33.577 1.00 38.70 107 TRP A O 1
ATOM 871 N N . ARG A 1 107 ? 26.272 32.885 32.518 1.00 39.84 108 ARG A N 1
ATOM 872 C CA . ARG A 1 107 ? 25.926 34.251 32.166 1.00 43.70 108 ARG A CA 1
ATOM 873 C C . ARG A 1 107 ? 26.242 34.408 30.684 1.00 47.84 108 ARG A C 1
ATOM 874 O O . ARG A 1 107 ? 27.389 34.212 30.269 1.00 51.05 108 ARG A O 1
ATOM 882 N N . LYS A 1 108 ? 25.213 34.686 29.885 1.00 50.03 109 LYS A N 1
ATOM 883 C CA . LYS A 1 108 ? 25.374 34.855 28.446 1.00 47.37 109 LYS A CA 1
ATOM 884 C C . LYS A 1 108 ? 25.793 36.271 28.097 1.00 50.36 109 LYS A C 1
ATOM 885 O O . LYS A 1 108 ? 25.552 37.204 28.862 1.00 49.48 109 LYS A O 1
ATOM 891 N N . GLU A 1 109 ? 26.342 36.421 26.897 1.00 55.48 110 GLU A N 1
ATOM 892 C CA . GLU A 1 109 ? 26.880 37.692 26.415 1.00 66.35 110 GLU A CA 1
ATOM 893 C C . GLU A 1 109 ? 26.318 39.069 26.792 1.00 72.50 110 GLU A C 1
ATOM 894 O O . GLU A 1 109 ? 26.932 39.785 27.594 1.00 76.33 110 GLU A O 1
ATOM 900 N N . ASP A 1 110 ? 25.214 39.483 26.175 1.00 76.31 111 ASP A N 1
ATOM 901 C CA . ASP A 1 110 ? 24.703 40.819 26.471 1.00 84.98 111 ASP A CA 1
ATOM 902 C C . ASP A 1 110 ? 23.759 40.988 27.651 1.00 87.60 111 ASP A C 1
ATOM 903 O O . ASP A 1 110 ? 23.425 42.121 28.006 1.00 89.92 111 ASP A O 1
ATOM 908 N N . SER A 1 111 ? 23.347 39.879 28.266 1.00 90.94 112 SER A N 1
ATOM 909 C CA . SER A 1 111 ? 22.444 39.945 29.419 1.00 89.82 112 SER A CA 1
ATOM 910 C C . SER A 1 111 ? 23.270 39.954 30.707 1.00 87.26 112 SER A C 1
ATOM 911 O O . SER A 1 111 ? 24.422 39.500 30.728 1.00 85.58 112 SER A O 1
ATOM 914 N N . ASP A 1 112 ? 22.694 40.507 31.770 1.00 84.87 113 ASP A N 1
ATOM 915 C CA . ASP A 1 112 ? 23.388 40.552 33.058 1.00 84.41 113 ASP A CA 1
ATOM 916 C C . ASP A 1 112 ? 22.845 39.476 34.006 1.00 78.95 113 ASP A C 1
ATOM 917 O O . ASP A 1 112 ? 23.472 39.156 35.024 1.00 78.61 113 ASP A O 1
ATOM 922 N N . ALA A 1 113 ? 21.701 38.900 33.633 1.00 68.83 114 ALA A N 1
ATOM 923 C CA . ALA A 1 113 ? 21.052 37.866 34.422 1.00 57.86 114 ALA A CA 1
ATOM 924 C C . ALA A 1 113 ? 21.741 36.510 34.306 1.00 54.38 114 ALA A C 1
ATOM 925 O O . ALA A 1 113 ? 22.227 36.126 33.232 1.00 51.72 114 ALA A O 1
ATOM 935 N N . ASP A 1 115 ? 21.558 32.325 34.803 1.00 39.69 116 ASP A N 1
ATOM 936 C CA . ASP A 1 115 ? 20.560 31.297 34.561 1.00 35.39 116 ASP A CA 1
ATOM 937 C C . ASP A 1 115 ? 21.264 30.044 35.044 1.00 33.73 116 ASP A C 1
ATOM 938 O O . ASP A 1 115 ? 22.479 30.044 35.218 1.00 36.02 116 ASP A O 1
ATOM 943 N N . TRP A 1 116 ? 20.498 29.013 35.353 1.00 32.68 117 TRP A N 1
ATOM 944 C CA . TRP A 1 116 ? 21.090 27.791 35.830 1.00 31.76 117 TRP A CA 1
ATOM 945 C C . TRP A 1 116 ? 20.141 26.633 35.597 1.00 33.32 117 TRP A C 1
ATOM 946 O O . TRP A 1 116 ? 19.043 26.822 35.044 1.00 37.48 117 TRP A O 1
ATOM 957 N N . ASN A 1 117 ? 20.587 25.431 35.932 1.00 33.38 118 ASN A N 1
ATOM 958 C CA . ASN A 1 117 ? 19.762 24.235 35.794 1.00 38.86 118 ASN A CA 1
ATOM 959 C C . ASN A 1 117 ? 18.866 24.155 37.042 1.00 41.72 118 ASN A C 1
ATOM 960 O O . ASN A 1 117 ? 19.136 23.412 37.994 1.00 44.18 118 ASN A O 1
ATOM 965 N N . GLU A 1 118 ? 17.795 24.942 37.019 1.00 39.02 119 GLU A N 1
ATOM 966 C CA . GLU A 1 118 ? 16.846 25.029 38.125 1.00 38.08 119 GLU A CA 1
ATOM 967 C C . GLU A 1 118 ? 16.508 23.756 38.891 1.00 39.24 119 GLU A C 1
ATOM 968 O O . GLU A 1 118 ? 16.676 23.710 40.112 1.00 39.36 119 GLU A O 1
ATOM 974 N N . ALA A 1 119 ? 16.035 22.728 38.197 1.00 38.81 120 ALA A N 1
ATOM 975 C CA . ALA A 1 119 ? 15.675 21.482 38.866 1.00 39.71 120 ALA A CA 1
ATOM 976 C C . ALA A 1 119 ? 16.835 20.802 39.602 1.00 41.68 120 ALA A C 1
ATOM 977 O O . ALA A 1 119 ? 16.674 20.385 40.748 1.00 42.35 120 ALA A O 1
ATOM 979 N N . ASP A 1 120 ? 17.997 20.687 38.962 1.00 40.47 121 ASP A N 1
ATOM 980 C CA . ASP A 1 120 ? 19.137 20.040 39.607 1.00 40.29 121 ASP A CA 1
ATOM 981 C C . ASP A 1 120 ? 19.766 20.914 40.691 1.00 41.19 121 ASP A C 1
ATOM 982 O O . ASP A 1 120 ? 20.166 20.419 41.749 1.00 40.59 121 ASP A O 1
ATOM 987 N N . ALA A 1 121 ? 19.869 22.211 40.427 1.00 39.34 122 ALA A N 1
ATOM 988 C CA . ALA A 1 121 ? 20.430 23.136 41.404 1.00 35.09 122 ALA A CA 1
ATOM 989 C C . ALA A 1 121 ? 19.575 23.093 42.674 1.00 38.52 122 ALA A C 1
ATOM 990 O O . ALA A 1 121 ? 20.092 23.222 43.787 1.00 37.06 122 ALA A O 1
ATOM 992 N N . LEU A 1 122 ? 18.264 22.918 42.507 1.00 39.53 123 LEU A N 1
ATOM 993 C CA . LEU A 1 122 ? 17.368 22.842 43.656 1.00 39.48 123 LEU A CA 1
ATOM 994 C C . LEU A 1 122 ? 17.537 21.509 44.381 1.00 39.32 123 LEU A C 1
ATOM 995 O O . LEU A 1 122 ? 17.690 21.490 45.595 1.00 43.35 123 LEU A O 1
ATOM 1000 N N . GLU A 1 123 ? 17.524 20.407 43.638 1.00 36.57 124 GLU A N 1
ATOM 1001 C CA . GLU A 1 123 ? 17.685 19.080 44.222 1.00 37.75 124 GLU A CA 1
ATOM 1002 C C . GLU A 1 123 ? 18.943 19.051 45.093 1.00 38.82 124 GLU A C 1
ATOM 1003 O O . GLU A 1 123 ? 18.899 18.652 46.256 1.00 41.91 124 GLU A O 1
ATOM 1009 N N . PHE A 1 124 ? 20.046 19.529 44.525 1.00 38.82 125 PHE A N 1
ATOM 1010 C CA . PHE A 1 124 ? 21.341 19.584 45.197 1.00 36.99 125 PHE A CA 1
ATOM 1011 C C . PHE A 1 124 ? 21.248 20.441 46.461 1.00 36.00 125 PHE A C 1
ATOM 1012 O O . PHE A 1 124 ? 21.643 20.003 47.536 1.00 36.47 125 PHE A O 1
ATOM 1020 N N . GLY A 1 125 ? 20.690 21.639 46.337 1.00 35.02 126 GLY A N 1
ATOM 1021 C CA . GLY A 1 125 ? 20.562 22.517 47.488 1.00 37.15 126 GLY A CA 1
ATOM 1022 C C . GLY A 1 125 ? 19.802 21.906 48.656 1.00 43.17 126 GLY A C 1
ATOM 1023 O O . GLY A 1 125 ? 20.194 22.073 49.815 1.00 41.35 126 GLY A O 1
ATOM 1024 N N . GLU A 1 126 ? 18.726 21.178 48.352 1.00 46.76 127 GLU A N 1
ATOM 1025 C CA . GLU A 1 126 ? 17.898 20.540 49.379 1.00 47.10 127 GLU A CA 1
ATOM 1026 C C . GLU A 1 126 ? 18.723 19.578 50.216 1.00 45.10 127 GLU A C 1
ATOM 1027 O O . GLU A 1 126 ? 18.434 19.382 51.392 1.00 48.17 127 GLU A O 1
ATOM 1033 N N . ARG A 1 127 ? 19.746 18.986 49.607 1.00 43.90 128 ARG A N 1
ATOM 1034 C CA . ARG A 1 127 ? 20.624 18.034 50.289 1.00 42.21 128 ARG A CA 1
ATOM 1035 C C . ARG A 1 127 ? 21.561 18.653 51.318 1.00 40.83 128 ARG A C 1
ATOM 1036 O O . ARG A 1 127 ? 21.951 17.981 52.273 1.00 38.00 128 ARG A O 1
ATOM 1044 N N . LEU A 1 128 ? 21.918 19.923 51.122 1.00 42.15 129 LEU A N 1
ATOM 1045 C CA . LEU A 1 128 ? 22.857 20.622 52.006 1.00 42.58 129 LEU A CA 1
ATOM 1046 C C . LEU A 1 128 ? 22.491 20.660 53.485 1.00 44.98 129 LEU A C 1
ATOM 1047 O O . LEU A 1 128 ? 23.372 20.611 54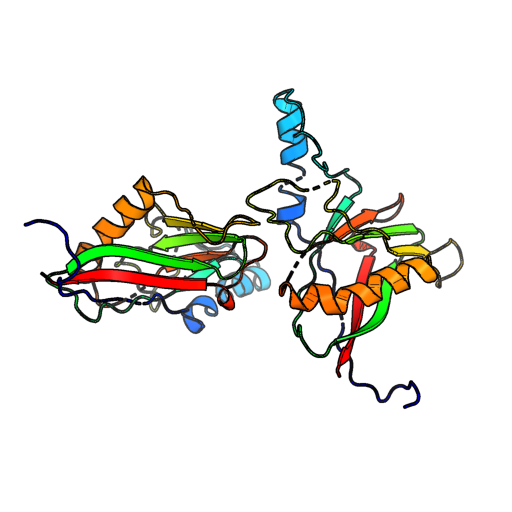.341 1.00 44.16 129 LEU A O 1
ATOM 1052 N N . SER A 1 129 ? 21.199 20.750 53.780 1.00 50.64 130 SER A N 1
ATOM 1053 C CA . SER A 1 129 ? 20.723 20.786 55.153 1.00 53.17 130 SER A CA 1
ATOM 1054 C C . SER A 1 129 ? 21.131 19.520 55.924 1.00 53.79 130 SER A C 1
ATOM 1055 O O . SER A 1 129 ? 21.581 19.609 57.065 1.00 55.27 130 SER A O 1
ATOM 1058 N N . ASP A 1 130 ? 20.988 18.353 55.294 1.00 50.80 131 ASP A N 1
ATOM 1059 C CA . ASP A 1 130 ? 21.355 17.072 55.913 1.00 50.30 131 ASP A CA 1
ATOM 1060 C C . ASP A 1 130 ? 22.875 16.881 55.934 1.00 47.48 131 ASP A C 1
ATOM 1061 O O . ASP A 1 130 ? 23.428 16.310 56.879 1.00 47.83 131 ASP A O 1
ATOM 1066 N N . LEU A 1 131 ? 23.544 17.344 54.877 1.00 45.53 132 LEU A N 1
ATOM 1067 C CA . LEU A 1 131 ? 24.994 17.234 54.766 1.00 41.26 132 LEU A CA 1
ATOM 1068 C C . LEU A 1 131 ? 25.668 18.056 55.843 1.00 41.00 132 LEU A C 1
ATOM 1069 O O . LEU A 1 131 ? 26.746 17.699 56.308 1.00 43.70 132 LEU A O 1
ATOM 1074 N N . ALA A 1 132 ? 25.030 19.156 56.233 1.00 42.44 133 ALA A N 1
ATOM 1075 C CA . ALA A 1 132 ? 25.552 20.035 57.275 1.00 41.50 133 ALA A CA 1
ATOM 1076 C C . ALA A 1 132 ? 25.565 19.290 58.602 1.00 46.42 133 ALA A C 1
ATOM 1077 O O . ALA A 1 132 ? 26.462 19.483 59.418 1.00 47.49 133 ALA A O 1
ATOM 1079 N N . LYS A 1 133 ? 24.576 18.424 58.813 1.00 46.94 134 LYS A N 1
ATOM 1080 C CA . LYS A 1 133 ? 24.494 17.664 60.052 1.00 46.83 134 LYS A CA 1
ATOM 1081 C C . LYS A 1 133 ? 25.611 16.644 60.165 1.00 47.39 134 LYS A C 1
ATOM 1082 O O . LYS A 1 133 ? 25.986 16.265 61.270 1.00 50.10 134 LYS A O 1
ATOM 1088 N N . ILE A 1 134 ? 26.154 16.211 59.032 1.00 43.90 135 ILE A N 1
ATOM 1089 C CA . ILE A 1 134 ? 27.238 15.243 59.048 1.00 41.37 135 ILE A CA 1
ATOM 1090 C C . ILE A 1 134 ? 28.558 15.860 59.519 1.00 44.17 135 ILE A C 1
ATOM 1091 O O . ILE A 1 134 ? 29.347 15.184 60.191 1.00 48.56 135 ILE A O 1
ATOM 1096 N N . ARG A 1 135 ? 28.824 17.108 59.135 1.00 40.84 136 ARG A N 1
ATOM 1097 C CA . ARG A 1 135 ? 30.024 17.808 59.596 1.00 42.07 136 ARG A CA 1
ATOM 1098 C C . ARG A 1 135 ? 30.027 19.282 59.219 1.00 40.25 136 ARG A C 1
ATOM 1099 O O . ARG A 1 135 ? 29.398 19.673 58.248 1.00 42.28 136 ARG A O 1
ATOM 1107 N N . LYS A 1 136 ? 30.695 20.086 60.042 1.00 41.79 137 LYS A N 1
ATOM 1108 C CA . LYS A 1 136 ? 30.796 21.535 59.887 1.00 42.67 137 LYS A CA 1
ATOM 1109 C C . LYS A 1 136 ? 31.411 22.049 58.609 1.00 39.27 137 LYS A C 1
ATOM 1110 O O . LYS A 1 136 ? 31.261 23.218 58.290 1.00 40.40 137 LYS A O 1
ATOM 1116 N N . VAL A 1 137 ? 32.182 21.214 57.930 1.00 40.88 138 VAL A N 1
ATOM 1117 C CA . VAL A 1 137 ? 32.850 21.644 56.709 1.00 43.42 138 VAL A CA 1
ATOM 1118 C C . VAL A 1 137 ? 32.472 20.774 55.521 1.00 41.91 138 VAL A C 1
ATOM 1119 O O . VAL A 1 137 ? 32.282 19.572 55.667 1.00 44.08 138 VAL A O 1
ATOM 1131 N N . TYR A 1 139 ? 33.312 20.214 51.142 1.00 38.59 140 TYR A N 1
ATOM 1132 C CA . TYR A 1 139 ? 34.134 20.556 49.991 1.00 38.75 140 TYR A CA 1
ATOM 1133 C C . TYR A 1 139 ? 33.390 20.428 48.672 1.00 37.32 140 TYR A C 1
ATOM 1134 O O . TYR A 1 139 ? 32.486 19.597 48.531 1.00 37.21 140 TYR A O 1
ATOM 1143 N N . PHE A 1 140 ? 33.771 21.263 47.713 1.00 36.31 141 PHE A N 1
ATOM 1144 C CA . PHE A 1 140 ? 33.162 21.258 46.388 1.00 35.13 141 PHE A CA 1
ATOM 1145 C C . PHE A 1 140 ? 34.255 21.373 45.346 1.00 35.74 141 PHE A C 1
ATOM 1146 O O . PHE A 1 140 ? 35.342 21.872 45.636 1.00 39.21 141 PHE A O 1
ATOM 1154 N N . LEU A 1 141 ? 33.935 20.965 44.124 1.00 35.26 142 LEU A N 1
ATOM 1155 C CA . LEU A 1 141 ? 34.844 21.082 42.998 1.00 32.20 142 LEU A CA 1
ATOM 1156 C C . LEU A 1 141 ? 34.105 21.992 42.050 1.00 34.32 142 LEU A C 1
ATOM 1157 O O . LEU A 1 141 ? 32.976 21.696 41.643 1.00 33.86 142 LEU A O 1
ATOM 1162 N N . ILE A 1 142 ? 34.681 23.152 41.793 1.00 34.58 143 ILE A N 1
ATOM 1163 C CA . ILE A 1 142 ? 34.059 24.099 40.896 1.00 32.69 143 ILE A CA 1
ATOM 1164 C C . ILE A 1 142 ? 34.851 24.128 39.596 1.00 36.28 143 ILE A C 1
ATOM 1165 O O . ILE A 1 142 ? 36.068 24.376 39.590 1.00 36.47 143 ILE A O 1
ATOM 1170 N N . THR A 1 143 ? 34.169 23.751 38.518 1.00 34.40 144 THR A N 1
ATOM 1171 C CA . THR A 1 143 ? 34.754 23.709 37.188 1.00 30.90 144 THR A CA 1
ATOM 1172 C C . THR A 1 143 ? 34.471 25.014 36.466 1.00 34.52 144 THR A C 1
ATOM 1173 O O . THR A 1 143 ? 33.311 25.402 36.298 1.00 34.79 144 THR A O 1
ATOM 1177 N N . PHE A 1 144 ? 35.532 25.707 36.076 1.00 34.46 145 PHE A N 1
ATOM 1178 C CA . PHE A 1 144 ? 35.402 26.969 35.377 1.00 34.04 145 PHE A CA 1
ATOM 1179 C C . PHE A 1 144 ? 35.470 26.788 33.853 1.00 37.44 145 PHE A C 1
ATOM 1180 O O . PHE A 1 144 ? 36.393 26.157 33.322 1.00 37.90 145 PHE A O 1
ATOM 1188 N N . GLY A 1 145 ? 34.468 27.308 33.156 1.00 36.29 146 GLY A N 1
ATOM 1189 C CA . GLY A 1 145 ? 34.459 27.222 31.714 1.00 37.94 146 GLY A CA 1
ATOM 1190 C C . GLY A 1 145 ? 35.436 28.230 31.133 1.00 41.49 146 GLY A C 1
ATOM 1191 O O . GLY A 1 145 ? 36.047 29.020 31.868 1.00 42.92 146 GLY A O 1
ATOM 1192 N N . GLU A 1 146 ? 35.561 28.226 29.808 1.00 41.24 147 GLU A N 1
ATOM 1193 C CA . GLU A 1 146 ? 36.463 29.131 29.097 1.00 41.97 147 GLU A CA 1
ATOM 1194 C C . GLU A 1 146 ? 36.035 30.571 29.330 1.00 45.88 147 GLU A C 1
ATOM 1195 O O . GLU A 1 146 ? 34.856 30.888 29.166 1.00 50.73 147 GLU A O 1
ATOM 1201 N N . GLY A 1 147 ? 36.984 31.437 29.692 1.00 48.11 148 GLY A N 1
ATOM 1202 C CA . GLY A 1 147 ? 36.680 32.841 29.919 1.00 47.77 148 GLY A CA 1
ATOM 1203 C C . GLY A 1 147 ? 36.529 33.251 31.376 1.00 51.09 148 GLY A C 1
ATOM 1204 O O . GLY A 1 147 ? 36.652 34.445 31.692 1.00 54.85 148 GLY A O 1
ATOM 1205 N N . VAL A 1 148 ? 36.307 32.280 32.267 1.00 47.36 149 VAL A N 1
ATOM 1206 C CA . VAL A 1 148 ? 36.125 32.576 33.688 1.00 46.42 149 VAL A CA 1
ATOM 1207 C C . VAL A 1 148 ? 37.100 31.896 34.657 1.00 46.05 149 VAL A C 1
ATOM 1208 O O . VAL A 1 148 ? 37.539 30.764 34.437 1.00 45.64 149 VAL A O 1
ATOM 1212 N N . GLU A 1 149 ? 37.425 32.605 35.734 1.00 42.47 150 GLU A N 1
ATOM 1213 C CA . GLU A 1 149 ? 38.340 32.100 36.742 1.00 45.16 150 GLU A CA 1
ATOM 1214 C C . GLU A 1 149 ? 37.756 32.374 38.110 1.00 43.12 150 GLU A C 1
ATOM 1215 O O . GLU A 1 149 ? 36.772 33.112 38.225 1.00 44.94 150 GLU A O 1
ATOM 1221 N N . PRO A 1 150 ? 38.314 31.757 39.168 1.00 40.45 151 PRO A N 1
ATOM 1222 C CA . PRO A 1 150 ? 37.769 32.005 40.503 1.00 40.41 151 PRO A CA 1
ATOM 1223 C C . PRO A 1 150 ? 37.552 33.478 40.845 1.00 40.26 151 PRO A C 1
ATOM 1224 O O . PRO A 1 150 ? 36.566 33.819 41.491 1.00 42.73 151 PRO A O 1
ATOM 1228 N N . ALA A 1 151 ? 38.398 34.358 40.333 1.00 39.81 152 ALA A N 1
ATOM 1229 C CA . ALA A 1 151 ? 38.253 35.779 40.617 1.00 40.78 152 ALA A CA 1
ATOM 1230 C C . ALA A 1 151 ? 36.958 36.376 40.061 1.00 41.51 152 ALA A C 1
ATOM 1231 O O . ALA A 1 151 ? 36.483 37.404 40.542 1.00 46.22 152 ALA A O 1
ATOM 1233 N N . ASN A 1 152 ? 36.388 35.733 39.048 1.00 40.45 153 ASN A N 1
ATOM 1234 C CA . ASN A 1 152 ? 35.156 36.209 38.417 1.00 39.91 153 ASN A CA 1
ATOM 1235 C C . ASN A 1 152 ? 33.916 35.687 39.127 1.00 38.83 153 ASN A C 1
ATOM 1236 O O . ASN A 1 152 ? 32.804 36.137 38.858 1.00 36.99 153 ASN A O 1
ATOM 1241 N N . LEU A 1 153 ? 34.115 34.738 40.031 1.00 40.95 154 LEU A N 1
ATOM 1242 C CA . LEU A 1 153 ? 33.012 34.100 40.732 1.00 40.04 154 LEU A CA 1
ATOM 1243 C C . LEU A 1 153 ? 32.811 34.455 42.196 1.00 41.28 154 LEU A C 1
ATOM 1244 O O . LEU A 1 153 ? 33.767 34.543 42.964 1.00 42.17 154 LEU A O 1
ATOM 1249 N N . LYS A 1 154 ? 31.544 34.609 42.570 1.00 42.95 155 LYS A N 1
ATOM 1250 C CA . LYS A 1 154 ? 31.138 34.878 43.938 1.00 42.46 155 LYS A CA 1
ATOM 1251 C C . LYS A 1 154 ? 29.965 33.944 44.164 1.00 42.82 155 LYS A C 1
ATOM 1252 O O . LYS A 1 154 ? 28.897 34.100 43.559 1.00 40.53 155 LYS A O 1
ATOM 1258 N N . ALA A 1 155 ? 30.214 32.914 44.968 1.00 40.48 156 ALA A N 1
ATOM 1259 C CA . ALA A 1 155 ? 29.217 31.897 45.275 1.00 37.14 156 ALA A CA 1
ATOM 1260 C C . ALA A 1 155 ? 28.981 31.726 46.776 1.00 38.86 156 ALA A C 1
ATOM 1261 O O . ALA A 1 155 ? 29.925 31.741 47.569 1.00 40.67 156 ALA A O 1
ATOM 1263 N N . SER A 1 156 ? 27.715 31.561 47.152 1.00 39.00 157 SER A N 1
ATOM 1264 C CA . SER A 1 156 ? 27.313 31.373 48.542 1.00 37.12 157 SER A CA 1
ATOM 1265 C C . SER A 1 156 ? 25.957 30.675 48.537 1.00 38.38 157 SER A C 1
ATOM 1266 O O . SER A 1 156 ? 25.317 30.557 47.482 1.00 38.71 157 SER A O 1
ATOM 1269 N N . VAL A 1 157 ? 25.543 30.163 49.691 1.00 36.52 158 VAL A N 1
ATOM 1270 C CA . VAL A 1 157 ? 24.251 29.493 49.800 1.00 35.90 158 VAL A CA 1
ATOM 1271 C C . VAL A 1 157 ? 23.438 30.198 50.876 1.00 35.12 158 VAL A C 1
ATOM 1272 O O . VAL A 1 157 ? 23.991 30.638 51.882 1.00 36.76 158 VAL A O 1
ATOM 1276 N N . VAL A 1 158 ? 22.142 30.353 50.648 1.00 33.80 159 VAL A N 1
ATOM 1277 C CA . VAL A 1 158 ? 21.298 30.999 51.631 1.00 33.56 159 VAL A CA 1
ATOM 1278 C C . VAL A 1 158 ? 20.320 29.992 52.203 1.00 35.92 159 VAL A C 1
ATOM 1279 O O . VAL A 1 158 ? 19.616 29.302 51.462 1.00 36.18 159 VAL A O 1
ATOM 1283 N N . PHE A 1 159 ? 20.328 29.893 53.530 1.00 37.82 160 PHE A N 1
ATOM 1284 C CA . PHE A 1 159 ? 19.462 28.994 54.278 1.00 37.45 160 PHE A CA 1
ATOM 1285 C C . PHE A 1 159 ? 18.519 29.800 55.155 1.00 39.54 160 PHE A C 1
ATOM 1286 O O . PHE A 1 159 ? 18.910 30.837 55.697 1.00 38.5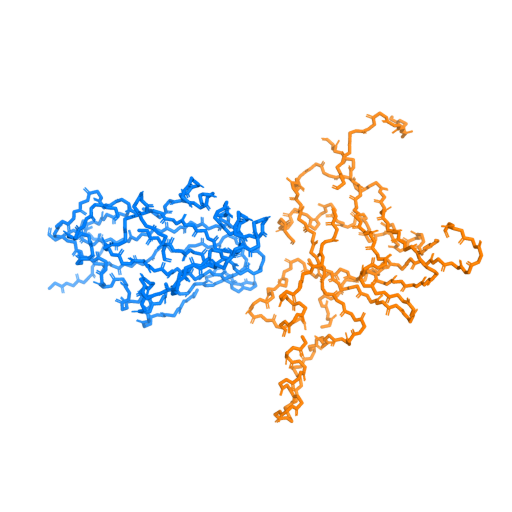8 160 PHE A O 1
ATOM 1294 N N . ASN A 1 160 ? 17.275 29.353 55.264 1.00 39.53 161 ASN A N 1
ATOM 1295 C CA . ASN A 1 160 ? 16.325 30.009 56.141 1.00 42.33 161 ASN A CA 1
ATOM 1296 C C . ASN A 1 160 ? 16.605 29.285 57.462 1.00 44.96 161 ASN A C 1
ATOM 1297 O O . ASN A 1 160 ? 16.815 28.062 57.468 1.00 46.39 161 ASN A O 1
ATOM 1302 N N . GLN A 1 161 ? 16.684 30.031 58.557 1.00 46.77 162 GLN A N 1
ATOM 1303 C CA . GLN A 1 161 ? 16.925 29.439 59.870 1.00 49.73 162 GLN A CA 1
ATOM 1304 C C . GLN A 1 161 ? 15.585 29.049 60.455 1.00 51.23 162 GLN A C 1
ATOM 1305 O O . GLN A 1 161 ? 14.702 29.894 60.593 1.00 53.22 162 GLN A O 1
ATOM 1311 N N . LEU A 1 162 ? 15.442 27.777 60.800 1.00 53.10 163 LEU A N 1
ATOM 1312 C CA . LEU A 1 162 ? 14.204 27.267 61.376 1.00 57.65 163 LEU A CA 1
ATOM 1313 C C . LEU A 1 162 ? 14.142 27.414 62.913 1.00 63.13 163 LEU A C 1
ATOM 1314 O O . LEU A 1 162 ? 15.129 27.903 63.518 1.00 61.29 163 LEU A O 1
ATOM 1320 N N . ALA B 1 1 ? 60.723 61.033 26.070 1.00 83.94 1002 ALA B N 1
ATOM 1321 C CA . ALA B 1 1 ? 60.999 59.574 26.221 1.00 85.37 1002 ALA B CA 1
ATOM 1322 C C . ALA B 1 1 ? 61.557 59.064 24.897 1.00 86.37 1002 ALA B C 1
ATOM 1323 O O . ALA B 1 1 ? 61.073 59.453 23.831 1.00 89.81 1002 ALA B O 1
ATOM 1325 N N . GLU B 1 2 ? 62.635 58.288 24.964 1.00 84.57 1003 GLU B N 1
ATOM 1326 C CA . GLU B 1 2 ? 63.239 57.684 23.777 1.00 79.41 1003 GLU B CA 1
ATOM 1327 C C . GLU B 1 2 ? 63.075 56.193 24.012 1.00 76.38 1003 GLU B C 1
ATOM 1328 O O . GLU B 1 2 ? 63.207 55.729 25.152 1.00 78.12 1003 GLU B O 1
ATOM 1334 N N . ASP B 1 3 ? 62.729 55.441 22.976 1.00 69.89 1004 ASP B N 1
ATOM 1335 C CA . ASP B 1 3 ? 62.563 54.016 23.178 1.00 64.20 1004 ASP B CA 1
ATOM 1336 C C . ASP B 1 3 ? 63.935 53.375 23.347 1.00 61.86 1004 ASP B C 1
ATOM 1337 O O . ASP B 1 3 ? 64.879 53.715 22.630 1.00 58.63 1004 ASP B O 1
ATOM 1342 N N . GLY B 1 4 ? 64.046 52.459 24.299 1.00 57.50 1005 GLY B N 1
ATOM 1343 C CA . GLY B 1 4 ? 65.312 51.797 24.542 1.00 50.29 1005 GLY B CA 1
ATOM 1344 C C . GLY B 1 4 ? 65.101 50.540 25.357 1.00 50.08 1005 GLY B C 1
ATOM 1345 O O . GLY B 1 4 ? 63.958 50.188 25.649 1.00 53.61 1005 GLY B O 1
ATOM 1346 N N . PRO B 1 5 ? 66.181 49.840 25.740 1.00 50.62 1006 PRO B N 1
ATOM 1347 C CA . PRO B 1 5 ? 66.157 48.596 26.530 1.00 56.76 1006 PRO B CA 1
ATOM 1348 C C . PRO B 1 5 ? 65.816 48.759 28.014 1.00 61.95 1006 PRO B C 1
ATOM 1349 O O . PRO B 1 5 ? 65.747 47.777 28.761 1.00 61.96 1006 PRO B O 1
ATOM 1353 N N . GLN B 1 6 ? 65.636 50.007 28.434 1.00 66.22 1007 GLN B N 1
ATOM 1354 C CA . GLN B 1 6 ? 65.325 50.323 29.824 1.00 67.13 1007 GLN B CA 1
ATOM 1355 C C . GLN B 1 6 ? 63.866 50.064 30.184 1.00 63.51 1007 GLN B C 1
ATOM 1356 O O . GLN B 1 6 ? 63.543 49.847 31.348 1.00 64.40 1007 GLN B O 1
ATOM 1362 N N . LYS B 1 7 ? 62.996 50.062 29.180 1.00 62.02 1008 LYS B N 1
ATOM 1363 C CA . LYS B 1 7 ? 61.576 49.858 29.415 1.00 61.83 1008 LYS B CA 1
ATOM 1364 C C . LYS B 1 7 ? 61.212 48.518 30.050 1.00 60.87 1008 LYS B C 1
ATOM 1365 O O . LYS B 1 7 ? 61.767 47.468 29.711 1.00 58.72 1008 LYS B O 1
ATOM 1371 N N . GLN B 1 8 ? 60.346 48.596 31.057 1.00 60.37 1009 GLN B N 1
ATOM 1372 C CA . GLN B 1 8 ? 59.862 47.422 31.762 1.00 59.06 1009 GLN B CA 1
ATOM 1373 C C . GLN B 1 8 ? 58.876 46.745 30.832 1.00 54.67 1009 GLN B C 1
ATOM 1374 O O . GLN B 1 8 ? 57.963 47.398 30.317 1.00 51.32 1009 GLN B O 1
ATOM 1380 N N . GLN B 1 9 ? 59.040 45.438 30.642 1.00 50.64 1010 GLN B N 1
ATOM 1381 C CA . GLN B 1 9 ? 58.192 44.698 29.718 1.00 46.93 1010 GLN B CA 1
ATOM 1382 C C . GLN B 1 9 ? 57.686 43.375 30.238 1.00 45.98 1010 GLN B C 1
ATOM 1383 O O . GLN B 1 9 ? 58.313 42.737 31.084 1.00 45.00 1010 GLN B O 1
ATOM 1389 N N . LEU B 1 10 ? 56.559 42.951 29.680 1.00 46.23 1011 LEU B N 1
ATOM 1390 C CA . LEU B 1 10 ? 55.940 41.685 30.028 1.00 45.95 1011 LEU B CA 1
ATOM 1391 C C . LEU B 1 10 ? 55.705 40.915 28.742 1.00 45.03 1011 LEU B C 1
ATOM 1392 O O . LEU B 1 10 ? 55.186 41.463 27.765 1.00 4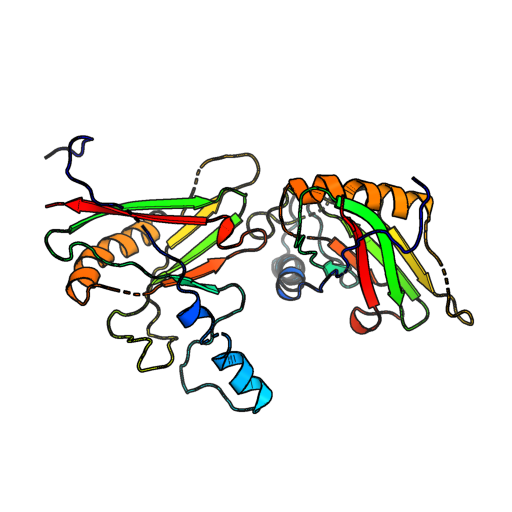2.95 1011 LEU B O 1
ATOM 1397 N N . GLU B 1 11 ? 56.150 39.670 28.722 1.00 44.11 1012 GLU B N 1
ATOM 1398 C CA . GLU B 1 11 ? 55.949 38.833 27.564 1.00 46.74 1012 GLU B CA 1
ATOM 1399 C C . GLU B 1 11 ? 54.881 37.809 27.936 1.00 49.01 1012 GLU B C 1
ATOM 1400 O O . GLU B 1 11 ? 54.992 37.089 28.934 1.00 47.28 1012 GLU B O 1
ATOM 1414 N N . PRO B 1 13 ? 52.802 34.652 26.417 1.00 41.22 1014 PRO B N 1
ATOM 1415 C CA . PRO B 1 13 ? 52.682 33.647 25.359 1.00 41.76 1014 PRO B CA 1
ATOM 1416 C C . PRO B 1 13 ? 51.269 33.291 24.929 1.00 41.57 1014 PRO B C 1
ATOM 1417 O O . PRO B 1 13 ? 50.317 33.409 25.704 1.00 42.83 1014 PRO B O 1
ATOM 1421 N N . LEU B 1 14 ? 51.144 32.873 23.672 1.00 40.85 1015 LEU B N 1
ATOM 1422 C CA . LEU B 1 14 ? 49.872 32.415 23.146 1.00 40.66 1015 LEU B CA 1
ATOM 1423 C C . LEU B 1 14 ? 50.032 30.915 23.288 1.00 41.06 1015 LEU B C 1
ATOM 1424 O O . LEU B 1 14 ? 50.937 30.316 22.707 1.00 39.10 1015 LEU B O 1
ATOM 1429 N N . VAL B 1 15 ? 49.194 30.332 24.130 1.00 41.29 1016 VAL B N 1
ATOM 1430 C CA . VAL B 1 15 ? 49.253 28.918 24.425 1.00 35.87 1016 VAL B CA 1
ATOM 1431 C C . VAL B 1 15 ? 48.171 28.150 23.689 1.00 37.51 1016 VAL B C 1
ATOM 1432 O O . VAL B 1 15 ? 47.030 28.587 23.617 1.00 41.59 1016 VAL B O 1
ATOM 1436 N N . LEU B 1 16 ? 48.536 27.017 23.108 1.00 36.01 1017 LEU B N 1
ATOM 1437 C CA . LEU B 1 16 ? 47.571 26.199 22.405 1.00 38.24 1017 LEU B CA 1
ATOM 1438 C C . LEU B 1 16 ? 46.484 25.792 23.399 1.00 41.88 1017 LEU B C 1
ATOM 1439 O O . LEU B 1 16 ? 46.781 25.383 24.523 1.00 43.15 1017 LEU B O 1
ATOM 1444 N N . ASP B 1 17 ? 45.230 25.925 22.985 1.00 41.33 1018 ASP B N 1
ATOM 1445 C CA . ASP B 1 17 ? 44.095 25.573 23.817 1.00 40.58 1018 ASP B CA 1
ATOM 1446 C C . ASP B 1 17 ? 43.504 24.271 23.263 1.00 41.37 1018 ASP B C 1
ATOM 1447 O O . ASP B 1 17 ? 42.496 24.294 22.565 1.00 41.44 1018 ASP B O 1
ATOM 1452 N N . GLN B 1 18 ? 44.095 23.138 23.633 1.00 44.88 1019 GLN B N 1
ATOM 1453 C CA . GLN B 1 18 ? 43.657 21.836 23.127 1.00 50.43 1019 GLN B CA 1
ATOM 1454 C C . GLN B 1 18 ? 42.194 21.480 23.258 1.00 48.41 1019 GLN B C 1
ATOM 1455 O O . GLN B 1 18 ? 41.594 20.942 22.315 1.00 47.96 1019 GLN B O 1
ATOM 1461 N N . ASP B 1 19 ? 41.626 21.723 24.432 1.00 43.72 1020 ASP B N 1
ATOM 1462 C CA . ASP B 1 19 ? 40.235 21.355 24.645 1.00 46.71 1020 ASP B CA 1
ATOM 1463 C C . ASP B 1 19 ? 39.232 22.208 23.890 1.00 45.37 1020 ASP B C 1
ATOM 1464 O O . ASP B 1 19 ? 38.184 21.707 23.486 1.00 50.63 1020 ASP B O 1
ATOM 1469 N N . LEU B 1 20 ? 39.554 23.479 23.667 1.00 41.79 1021 LEU B N 1
ATOM 1470 C CA . LEU B 1 20 ? 38.652 24.338 22.907 1.00 39.58 1021 LEU B CA 1
ATOM 1471 C C . LEU B 1 20 ? 38.796 23.977 21.426 1.00 37.98 1021 LEU B C 1
ATOM 1472 O O . LEU B 1 20 ? 37.806 23.947 20.696 1.00 41.20 1021 LEU B O 1
ATOM 1477 N N . THR B 1 21 ? 40.022 23.673 21.001 1.00 38.76 1022 THR B N 1
ATOM 1478 C CA . THR B 1 21 ? 40.286 23.266 19.629 1.00 42.16 1022 THR B CA 1
ATOM 1479 C C . THR B 1 21 ? 39.520 21.963 19.393 1.00 44.86 1022 THR B C 1
ATOM 1480 O O . THR B 1 21 ? 38.741 21.861 18.452 1.00 44.93 1022 THR B O 1
ATOM 1484 N N . GLN B 1 22 ? 39.669 21.012 20.310 1.00 48.59 1023 GLN B N 1
ATOM 1485 C CA . GLN B 1 22 ? 38.997 19.719 20.200 1.00 54.70 1023 GLN B CA 1
ATOM 1486 C C . GLN B 1 22 ? 37.485 19.885 20.183 1.00 53.13 1023 GLN B C 1
ATOM 1487 O O . GLN B 1 22 ? 36.783 19.228 19.413 1.00 54.97 1023 GLN B O 1
ATOM 1493 N N . GLN B 1 23 ? 36.989 20.782 21.020 1.00 51.34 1024 GLN B N 1
ATOM 1494 C CA . GLN B 1 23 ? 35.562 21.049 21.093 1.00 52.83 1024 GLN B CA 1
ATOM 1495 C C . GLN B 1 23 ? 35.044 21.513 19.738 1.00 50.21 1024 GLN B C 1
ATOM 1496 O O . GLN B 1 23 ? 33.989 21.072 19.280 1.00 51.57 1024 GLN B O 1
ATOM 1510 N N . ARG B 1 25 ? 36.545 20.993 16.804 1.00 48.09 1026 ARG B N 1
ATOM 1511 C CA . ARG B 1 25 ? 36.756 19.924 15.826 1.00 50.48 1026 ARG B CA 1
ATOM 1512 C C . ARG B 1 25 ? 35.539 19.002 15.886 1.00 54.96 1026 ARG B C 1
ATOM 1513 O O . ARG B 1 25 ? 34.943 18.644 14.865 1.00 54.66 1026 ARG B O 1
ATOM 1521 N N . LEU B 1 26 ? 35.175 18.635 17.108 1.00 58.48 1027 LEU B N 1
ATOM 1522 C CA . LEU B 1 26 ? 34.042 17.755 17.356 1.00 62.50 1027 LEU B CA 1
ATOM 1523 C C . LEU B 1 26 ? 32.779 18.363 16.753 1.00 59.72 1027 LEU B C 1
ATOM 1524 O O . LEU B 1 26 ? 32.017 17.678 16.086 1.00 63.56 1027 LEU B O 1
ATOM 1529 N N . ARG B 1 27 ? 32.585 19.656 16.967 1.00 55.76 1028 ARG B N 1
ATOM 1530 C CA . ARG B 1 27 ? 31.434 20.364 16.434 1.00 53.57 1028 ARG B CA 1
ATOM 1531 C C . ARG B 1 27 ? 31.277 20.171 14.925 1.00 59.16 1028 ARG B C 1
ATOM 1532 O O . ARG B 1 27 ? 30.177 19.880 14.461 1.00 65.03 1028 ARG B O 1
ATOM 1540 N N . VAL B 1 28 ? 32.356 20.330 14.155 1.00 60.69 1029 VAL B N 1
ATOM 1541 C CA . VAL B 1 28 ? 32.256 20.163 12.701 1.00 60.39 1029 VAL B CA 1
ATOM 1542 C C . VAL B 1 28 ? 31.962 18.708 12.351 1.00 63.30 1029 VAL B C 1
ATOM 1543 O O . VAL B 1 28 ? 31.208 18.428 11.418 1.00 64.80 1029 VAL B O 1
ATOM 1547 N N . GLU B 1 29 ? 32.536 17.792 13.127 1.00 64.76 1030 GLU B N 1
ATOM 1548 C CA . GLU B 1 29 ? 32.351 16.366 12.922 1.00 67.71 1030 GLU B CA 1
ATOM 1549 C C . GLU B 1 29 ? 30.886 15.998 13.158 1.00 68.97 1030 GLU B C 1
ATOM 1550 O O . GLU B 1 29 ? 30.258 15.385 12.290 1.00 74.16 1030 GLU B O 1
ATOM 1556 N N . SER B 1 30 ? 30.340 16.399 14.308 1.00 67.64 1031 SER B N 1
ATOM 1557 C CA . SER B 1 30 ? 28.946 16.128 14.655 1.00 67.88 1031 SER B CA 1
ATOM 1558 C C . SER B 1 30 ? 28.033 16.646 13.567 1.00 70.05 1031 SER B C 1
ATOM 1559 O O . SER B 1 30 ? 27.136 15.940 13.121 1.00 76.27 1031 SER B O 1
ATOM 1562 N N . LEU B 1 31 ? 28.273 17.871 13.117 1.00 71.36 1032 LEU B N 1
ATOM 1563 C CA . LEU B 1 31 ? 27.452 18.444 12.059 1.00 72.35 1032 LEU B CA 1
ATOM 1564 C C . LEU B 1 31 ? 27.450 17.567 10.807 1.00 74.08 1032 LEU B C 1
ATOM 1565 O O . LEU B 1 31 ? 26.436 17.486 10.118 1.00 77.57 1032 LEU B O 1
ATOM 1570 N N . LYS B 1 32 ? 28.566 16.895 10.523 1.00 76.61 1033 LYS B N 1
ATOM 1571 C CA . LYS B 1 32 ? 28.633 16.025 9.349 1.00 82.88 1033 LYS B CA 1
ATOM 1572 C C . LYS B 1 32 ? 27.903 14.716 9.594 1.00 85.82 1033 LYS B C 1
ATOM 1573 O O . LYS B 1 32 ? 27.002 14.354 8.834 1.00 87.93 1033 LYS B O 1
ATOM 1579 N N . GLN B 1 33 ? 28.281 14.020 10.664 1.00 87.80 1034 GLN B N 1
ATOM 1580 C CA . GLN B 1 33 ? 27.669 12.738 11.017 1.00 90.48 1034 GLN B CA 1
ATOM 1581 C C . GLN B 1 33 ? 26.149 12.813 11.145 1.00 89.88 1034 GLN B C 1
ATOM 1582 O O . GLN B 1 33 ? 25.451 11.822 10.905 1.00 89.25 1034 GLN B O 1
ATOM 1588 N N . ARG B 1 34 ? 25.647 13.993 11.501 1.00 90.59 1035 ARG B N 1
ATOM 1589 C CA . ARG B 1 34 ? 24.214 14.206 11.645 1.00 90.96 1035 ARG B CA 1
ATOM 1590 C C . ARG B 1 34 ? 23.622 14.814 10.379 1.00 90.52 1035 ARG B C 1
ATOM 1591 O O . ARG B 1 34 ? 22.404 14.957 10.281 1.00 94.62 1035 ARG B O 1
ATOM 1599 N N . GLY B 1 35 ? 24.479 15.208 9.435 1.00 88.00 1036 GLY B N 1
ATOM 1600 C CA . GLY B 1 35 ? 24.011 15.826 8.201 1.00 84.72 1036 GLY B CA 1
ATOM 1601 C C . GLY B 1 35 ? 23.292 17.147 8.465 1.00 88.31 1036 GLY B C 1
ATOM 1602 O O . GLY B 1 35 ? 22.503 17.607 7.641 1.00 87.76 1036 GLY B O 1
ATOM 1603 N N . GLU B 1 36 ? 23.547 17.745 9.629 1.00 91.51 1037 GLU B N 1
ATOM 1604 C CA . GLU B 1 36 ? 22.938 19.021 10.021 1.00 89.19 1037 GLU B CA 1
ATOM 1605 C C . GLU B 1 36 ? 23.738 20.163 9.399 1.00 86.61 1037 GLU B C 1
ATOM 1606 O O . GLU B 1 36 ? 24.912 20.013 9.052 1.00 83.96 1037 GLU B O 1
ATOM 1612 N N . LYS B 1 37 ? 23.089 21.308 9.266 1.00 86.63 1038 LYS B N 1
ATOM 1613 C CA . LYS B 1 37 ? 23.718 22.501 8.716 1.00 84.17 1038 LYS B CA 1
ATOM 1614 C C . LYS B 1 37 ? 24.285 23.328 9.887 1.00 82.84 1038 LYS B C 1
ATOM 1615 O O . LYS B 1 37 ? 23.755 23.281 11.008 1.00 84.50 1038 LYS B O 1
ATOM 1621 N N . LYS B 1 38 ? 25.381 24.043 9.647 1.00 76.91 1039 LYS B N 1
ATOM 1622 C CA . LYS B 1 38 ? 25.988 24.866 10.695 1.00 71.33 1039 LYS B CA 1
ATOM 1623 C C . LYS B 1 38 ? 25.057 26.036 10.982 1.00 68.31 1039 LYS B C 1
ATOM 1624 O O . LYS B 1 38 ? 24.211 26.385 10.157 1.00 67.57 1039 LYS B O 1
ATOM 1630 N N . GLN B 1 39 ? 25.228 26.661 12.139 1.00 66.89 1040 GLN B N 1
ATOM 1631 C CA . GLN B 1 39 ? 24.400 27.799 12.488 1.00 65.11 1040 GLN B CA 1
ATOM 1632 C C . GLN B 1 39 ? 24.562 28.905 11.478 1.00 64.01 1040 GLN B C 1
ATOM 1633 O O . GLN B 1 39 ? 25.583 29.020 10.808 1.00 64.05 1040 GLN B O 1
ATOM 1639 N N . ASP B 1 40 ? 23.568 29.770 11.448 1.00 69.31 1041 ASP B N 1
ATOM 1640 C CA . ASP B 1 40 ? 23.560 30.903 10.551 1.00 70.24 1041 ASP B CA 1
ATOM 1641 C C . ASP B 1 40 ? 24.661 31.879 10.965 1.00 67.01 1041 ASP B C 1
ATOM 1642 O O . ASP B 1 40 ? 24.564 32.525 12.014 1.00 68.84 1041 ASP B O 1
ATOM 1647 N N . GLY B 1 41 ? 25.725 31.938 10.169 1.00 62.00 1042 GLY B N 1
ATOM 1648 C CA . GLY B 1 41 ? 26.833 32.849 10.439 1.00 56.97 1042 GLY B CA 1
ATOM 1649 C C . GLY B 1 41 ? 27.990 32.288 11.253 1.00 55.15 1042 GLY B C 1
ATOM 1650 O O . GLY B 1 41 ? 28.974 32.992 11.514 1.00 48.11 1042 GLY B O 1
ATOM 1651 N N . GLU B 1 42 ? 27.888 31.012 11.616 1.00 54.80 1043 GLU B N 1
ATOM 1652 C CA . GLU B 1 42 ? 28.896 30.332 12.421 1.00 49.93 1043 GLU B CA 1
ATOM 1653 C C . GLU B 1 42 ? 30.232 30.191 11.701 1.00 48.42 1043 GLU B C 1
ATOM 1654 O O . GLU B 1 42 ? 30.291 30.166 10.476 1.00 51.30 1043 GLU B O 1
ATOM 1660 N N . LYS B 1 43 ? 31.302 30.146 12.481 1.00 45.78 1044 LYS B N 1
ATOM 1661 C CA . LYS B 1 43 ? 32.651 29.977 11.976 1.00 40.72 1044 LYS B CA 1
ATOM 1662 C C . LYS B 1 43 ? 33.034 28.551 12.356 1.00 41.59 1044 LYS B C 1
ATOM 1663 O O . LYS B 1 43 ? 33.062 28.217 13.535 1.00 44.62 1044 LYS B O 1
ATOM 1669 N N . LEU B 1 44 ? 33.277 27.699 11.369 1.00 43.35 1045 LEU B N 1
ATOM 1670 C CA . LEU B 1 44 ? 33.665 26.316 11.644 1.00 45.10 1045 LEU B CA 1
ATOM 1671 C C . LEU B 1 44 ? 35.175 26.210 11.566 1.00 45.16 1045 LEU B C 1
ATOM 1672 O O . LEU B 1 44 ? 35.779 26.728 10.628 1.00 47.81 1045 LEU B O 1
ATOM 1677 N N . ILE B 1 45 ? 35.789 25.532 12.529 1.00 42.97 1046 ILE B N 1
ATOM 1678 C CA . ILE B 1 45 ? 37.239 25.405 12.533 1.00 42.47 1046 ILE B CA 1
ATOM 1679 C C . ILE B 1 45 ? 37.779 24.490 11.421 1.00 44.83 1046 ILE B C 1
ATOM 1680 O O . ILE B 1 45 ? 37.373 23.326 11.300 1.00 46.96 1046 ILE B O 1
ATOM 1685 N N . ARG B 1 46 ? 38.612 25.068 10.551 1.00 46.98 1047 ARG B N 1
ATOM 1686 C CA . ARG B 1 46 ? 39.261 24.338 9.454 1.00 46.71 1047 ARG B CA 1
ATOM 1687 C C . ARG B 1 46 ? 40.343 23.525 10.127 1.00 46.09 1047 ARG B C 1
ATOM 1688 O O . ARG B 1 46 ? 40.931 23.988 11.094 1.00 50.01 1047 ARG B O 1
ATOM 1696 N N . PRO B 1 47 ? 40.663 22.334 9.595 1.00 48.56 1048 PRO B N 1
ATOM 1697 C CA . PRO B 1 47 ? 41.705 21.504 10.217 1.00 45.93 1048 PRO B CA 1
ATOM 1698 C C . PRO B 1 47 ? 43.077 22.159 10.396 1.00 45.81 1048 PRO B C 1
ATOM 1699 O O . PRO B 1 47 ? 43.853 21.753 11.266 1.00 43.68 1048 PRO B O 1
ATOM 1703 N N . ALA B 1 48 ? 43.370 23.174 9.583 1.00 45.97 1049 ALA B N 1
ATOM 1704 C CA . ALA B 1 48 ? 44.646 23.887 9.660 1.00 41.97 1049 ALA B CA 1
ATOM 1705 C C . ALA B 1 48 ? 44.654 24.964 10.732 1.00 41.38 1049 ALA B C 1
ATOM 1706 O O . ALA B 1 48 ? 45.697 25.547 11.017 1.00 44.64 1049 ALA B O 1
ATOM 1708 N N . GLU B 1 49 ? 43.490 25.247 11.304 1.00 40.16 1050 GLU B N 1
ATOM 1709 C CA . GLU B 1 49 ? 43.369 26.256 12.346 1.00 39.56 1050 GLU B CA 1
ATOM 1710 C C . GLU B 1 49 ? 43.369 25.604 13.720 1.00 40.61 1050 GLU B C 1
ATOM 1711 O O . GLU B 1 49 ? 42.852 24.507 13.890 1.00 43.79 1050 GLU B O 1
ATOM 1717 N N . SER B 1 50 ? 43.953 26.287 14.695 1.00 42.37 1051 SER B N 1
ATOM 1718 C CA . SER B 1 50 ? 43.980 25.822 16.078 1.00 38.55 1051 SER B CA 1
ATOM 1719 C C . SER B 1 50 ? 43.664 27.032 16.959 1.00 39.28 1051 SER B C 1
ATOM 1720 O O . SER B 1 50 ? 43.964 28.180 16.605 1.00 37.37 1051 SER B O 1
ATOM 1723 N N . VAL B 1 51 ? 42.999 26.780 18.077 1.00 40.21 1052 VAL B N 1
ATOM 1724 C CA . VAL B 1 51 ? 42.640 27.849 18.988 1.00 36.19 1052 VAL B CA 1
ATOM 1725 C C . VAL B 1 51 ? 43.772 28.035 19.975 1.00 37.28 1052 VAL B C 1
ATOM 1726 O O . VAL B 1 51 ? 44.333 27.060 20.490 1.00 34.37 1052 VAL B O 1
ATOM 1730 N N . TYR B 1 52 ? 44.160 29.288 20.163 1.00 34.68 1053 TYR B N 1
ATOM 1731 C CA . TYR B 1 52 ? 45.210 29.627 21.096 1.00 30.27 1053 TYR B CA 1
ATOM 1732 C C . TYR B 1 52 ? 44.625 30.540 22.126 1.00 33.06 1053 TYR B C 1
ATOM 1733 O O . TYR B 1 52 ? 43.662 31.260 21.858 1.00 36.24 1053 TYR B O 1
ATOM 1742 N N . ARG B 1 53 ? 45.280 30.572 23.273 1.00 35.87 1054 ARG B N 1
ATOM 1743 C CA . ARG B 1 53 ? 44.836 31.330 24.421 1.00 37.95 1054 ARG B CA 1
ATOM 1744 C C . ARG B 1 53 ? 45.924 32.292 24.910 1.00 38.27 1054 ARG B C 1
ATOM 1745 O O . ARG B 1 53 ? 47.111 31.980 24.862 1.00 37.88 1054 ARG B O 1
ATOM 1753 N N . LEU B 1 54 ? 45.521 33.486 25.320 1.00 40.82 1055 LEU B N 1
ATOM 1754 C CA . LEU B 1 54 ? 46.458 34.465 25.863 1.00 41.52 1055 LEU B CA 1
ATOM 1755 C C . LEU B 1 54 ? 45.895 34.970 27.194 1.00 44.67 1055 LEU B C 1
ATOM 1756 O O . LEU B 1 54 ? 44.784 35.513 27.262 1.00 43.17 1055 LEU B O 1
ATOM 1761 N N . ASP B 1 55 ? 46.676 34.767 28.248 1.00 49.53 1056 ASP B N 1
ATOM 1762 C CA . ASP B 1 55 ? 46.310 35.155 29.599 1.00 47.45 1056 ASP B CA 1
ATOM 1763 C C . ASP B 1 55 ? 46.945 36.466 30.017 1.00 45.49 1056 ASP B C 1
ATOM 1764 O O . ASP B 1 55 ? 48.140 36.531 30.280 1.00 49.35 1056 ASP B O 1
ATOM 1769 N N . PHE B 1 56 ? 46.148 37.514 30.084 1.00 44.94 1057 PHE B N 1
ATOM 1770 C CA . PHE B 1 56 ? 46.669 38.798 30.490 1.00 43.14 1057 PHE B CA 1
ATOM 1771 C C . PHE B 1 56 ? 46.976 38.805 31.981 1.00 49.55 1057 PHE B C 1
ATOM 1772 O O . PHE B 1 56 ? 46.091 39.068 32.797 1.00 55.61 1057 PHE B O 1
ATOM 1780 N N . ILE B 1 57 ? 48.225 38.494 32.337 1.00 51.39 1058 ILE B N 1
ATOM 1781 C CA . ILE B 1 57 ? 48.654 38.485 33.745 1.00 55.76 1058 ILE B CA 1
ATOM 1782 C C . ILE B 1 57 ? 48.511 39.873 34.374 1.00 55.99 1058 ILE B C 1
ATOM 1783 O O . ILE B 1 57 ? 48.505 40.017 35.602 1.00 58.44 1058 ILE B O 1
ATOM 1788 N N . GLN B 1 58 ? 48.425 40.882 33.508 1.00 51.13 1059 GLN B N 1
ATOM 1789 C CA . GLN B 1 58 ? 48.211 42.265 33.899 1.00 46.32 1059 GLN B CA 1
ATOM 1790 C C . GLN B 1 58 ? 47.275 42.782 32.812 1.00 44.89 1059 GLN B C 1
ATOM 1791 O O . GLN B 1 58 ? 47.451 42.440 31.647 1.00 43.55 1059 GLN B O 1
ATOM 1797 N N . GLN B 1 59 ? 46.259 43.552 33.183 1.00 44.46 1060 GLN B N 1
ATOM 1798 C CA . GLN B 1 59 ? 45.309 44.063 32.202 1.00 43.28 1060 GLN B CA 1
ATOM 1799 C C . GLN B 1 59 ? 45.357 45.572 32.035 1.00 48.55 1060 GLN B C 1
ATOM 1800 O O . GLN B 1 59 ? 44.981 46.099 30.986 1.00 49.23 1060 GLN B O 1
ATOM 1806 N N . GLN B 1 60 ? 45.768 46.266 33.091 1.00 52.97 1061 GLN B N 1
ATOM 1807 C CA . GLN B 1 60 ? 45.851 47.714 33.068 1.00 54.09 1061 GLN B CA 1
ATOM 1808 C C . GLN B 1 60 ? 47.286 48.143 32.803 1.00 55.58 1061 GLN B C 1
ATOM 1809 O O . GLN B 1 60 ? 48.220 47.358 32.970 1.00 47.75 1061 GLN B O 1
ATOM 1815 N N . LYS B 1 61 ? 47.442 49.397 32.390 1.00 59.60 1062 LYS B N 1
ATOM 1816 C CA . LYS B 1 61 ? 48.744 49.997 32.123 1.00 62.25 1062 LYS B CA 1
ATOM 1817 C C . LYS B 1 61 ? 49.626 49.175 31.186 1.00 59.25 1062 LYS B C 1
ATOM 1818 O O . LYS B 1 61 ? 50.802 48.919 31.467 1.00 56.41 1062 LYS B O 1
ATOM 1824 N N . LEU B 1 62 ? 49.040 48.742 30.076 1.00 56.47 1063 LEU B N 1
ATOM 1825 C CA . LEU B 1 62 ? 49.773 47.964 29.085 1.00 50.38 1063 LEU B CA 1
ATOM 1826 C C . LEU B 1 62 ? 49.950 48.759 27.799 1.00 49.37 1063 LEU B C 1
ATOM 1827 O O . LEU B 1 62 ? 49.089 49.565 27.415 1.00 44.80 1063 LEU B O 1
ATOM 1832 N N . GLN B 1 63 ? 51.098 48.567 27.166 1.00 47.98 1064 GLN B N 1
ATOM 1833 C CA . GLN B 1 63 ? 51.371 49.209 25.895 1.00 47.45 1064 GLN B CA 1
ATOM 1834 C C . GLN B 1 63 ? 52.012 48.175 24.999 1.00 44.23 1064 GLN B C 1
ATOM 1835 O O . GLN B 1 63 ? 53.036 47.586 25.355 1.00 42.62 1064 GLN B O 1
ATOM 1841 N N . PHE B 1 64 ? 51.390 47.921 23.857 1.00 41.75 1065 PHE B N 1
ATOM 1842 C CA . PHE B 1 64 ? 51.927 46.944 22.923 1.00 41.51 1065 PHE B CA 1
ATOM 1843 C C . PHE B 1 64 ? 53.295 47.395 22.423 1.00 39.73 1065 PHE B C 1
ATOM 1844 O O . PHE B 1 64 ? 53.454 48.548 22.022 1.00 39.94 1065 PHE B O 1
ATOM 1852 N N . ASP B 1 65 ? 54.286 46.513 22.505 1.00 35.47 1066 ASP B N 1
ATOM 1853 C CA . ASP B 1 65 ? 55.611 46.837 22.005 1.00 35.69 1066 ASP B CA 1
ATOM 1854 C C . ASP B 1 65 ? 55.840 46.089 20.690 1.00 37.98 1066 ASP B C 1
ATOM 1855 O O . ASP B 1 65 ? 56.063 46.713 19.645 1.00 34.98 1066 ASP B O 1
ATOM 1860 N N . HIS B 1 66 ? 55.791 44.759 20.738 1.00 35.74 1067 HIS B N 1
ATOM 1861 C CA . HIS B 1 66 ? 56.006 43.958 19.545 1.00 37.81 1067 HIS B CA 1
ATOM 1862 C C . HIS B 1 66 ? 55.529 42.519 19.674 1.00 38.97 1067 HIS B C 1
ATOM 1863 O O . HIS B 1 66 ? 55.207 42.061 20.773 1.00 40.53 1067 HIS B O 1
ATOM 1870 N N . TRP B 1 67 ? 55.430 41.838 18.535 1.00 38.24 1068 TRP B N 1
ATOM 1871 C CA . TRP B 1 67 ? 55.041 40.437 18.490 1.00 37.38 1068 TRP B CA 1
ATOM 1872 C C . TRP B 1 67 ? 56.341 39.673 18.568 1.00 42.34 1068 TRP B C 1
ATOM 1873 O O . TRP B 1 67 ? 57.399 40.177 18.170 1.00 42.81 1068 TRP B O 1
ATOM 1884 N N . ASN B 1 68 ? 56.256 38.448 19.061 1.00 44.83 1069 ASN B N 1
ATOM 1885 C CA . ASN B 1 68 ? 57.414 37.588 19.153 1.00 42.89 1069 ASN B CA 1
ATOM 1886 C C . ASN B 1 68 ? 56.946 36.240 18.606 1.00 38.24 1069 ASN B C 1
ATOM 1887 O O . ASN B 1 68 ? 56.658 35.304 19.351 1.00 36.11 1069 ASN B O 1
ATOM 1892 N N . VAL B 1 69 ? 56.755 36.199 17.292 1.00 37.75 1070 VAL B N 1
ATOM 1893 C CA . VAL B 1 69 ? 56.294 34.993 16.612 1.00 38.41 1070 VAL B CA 1
ATOM 1894 C C . VAL B 1 69 ? 57.445 34.416 15.808 1.00 40.51 1070 VAL B C 1
ATOM 1895 O O . VAL B 1 69 ? 58.008 35.092 14.941 1.00 41.43 1070 VAL B O 1
ATOM 1899 N N . VAL B 1 70 ? 57.793 33.169 16.105 1.00 39.08 1071 VAL B N 1
ATOM 1900 C CA . VAL B 1 70 ? 58.894 32.497 15.445 1.00 39.85 1071 VAL B CA 1
ATOM 1901 C C . VAL B 1 70 ? 58.564 31.073 15.010 1.00 39.86 1071 VAL B C 1
ATOM 1902 O O . VAL B 1 70 ? 57.937 30.306 15.749 1.00 38.85 1071 VAL B O 1
ATOM 1906 N N . LEU B 1 71 ? 58.974 30.748 13.787 1.00 37.94 1072 LEU B N 1
ATOM 1907 C CA . LEU B 1 71 ? 58.771 29.427 13.209 1.00 40.95 1072 LEU B CA 1
ATOM 1908 C C . LEU B 1 71 ? 60.148 28.812 13.057 1.00 41.37 1072 LEU B C 1
ATOM 1909 O O . LEU B 1 71 ? 61.048 29.449 12.524 1.00 42.91 1072 LEU B O 1
ATOM 1914 N N . ASP B 1 72 ? 60.322 27.584 13.523 1.00 42.13 1073 ASP B N 1
ATOM 1915 C CA . ASP B 1 72 ? 61.623 26.923 13.429 1.00 45.65 1073 ASP B CA 1
ATOM 1916 C C . ASP B 1 72 ? 61.821 26.198 12.100 1.00 48.70 1073 ASP B C 1
ATOM 1917 O O . ASP B 1 72 ? 62.764 25.422 11.929 1.00 53.67 1073 ASP B O 1
ATOM 1922 N N . LYS B 1 73 ? 61.012 26.552 11.118 1.00 46.76 1074 LYS B N 1
ATOM 1923 C CA . LYS B 1 73 ? 61.029 25.849 9.852 1.00 41.82 1074 LYS B CA 1
ATOM 1924 C C . LYS B 1 73 ? 60.400 26.815 8.869 1.00 40.38 1074 LYS B C 1
ATOM 1925 O O . LYS B 1 73 ? 59.700 27.732 9.274 1.00 42.71 1074 LYS B O 1
ATOM 1931 N N . PRO B 1 74 ? 60.756 26.720 7.589 1.00 40.52 1075 PRO B N 1
ATOM 1932 C CA . PRO B 1 74 ? 60.125 27.660 6.659 1.00 40.17 1075 PRO B CA 1
ATOM 1933 C C . PRO B 1 74 ? 58.611 27.406 6.626 1.00 38.54 1075 PRO B C 1
ATOM 1934 O O . PRO B 1 74 ? 58.157 26.256 6.677 1.00 39.99 1075 PRO B O 1
ATOM 1938 N N . GLY B 1 75 ? 57.828 28.471 6.610 1.00 35.37 1076 GLY B N 1
ATOM 1939 C CA . GLY B 1 75 ? 56.391 28.292 6.587 1.00 32.48 1076 GLY B CA 1
ATOM 1940 C C . GLY B 1 75 ? 55.659 29.592 6.814 1.00 34.06 1076 GLY B C 1
ATOM 1941 O O . GLY B 1 75 ? 56.276 30.659 6.832 1.00 36.82 1076 GLY B O 1
ATOM 1942 N N . LYS B 1 76 ? 54.352 29.500 7.029 1.00 34.92 1077 LYS B N 1
ATOM 1943 C CA . LYS B 1 76 ? 53.514 30.673 7.243 1.00 36.99 1077 LYS B CA 1
ATOM 1944 C C . LYS B 1 76 ? 52.384 30.392 8.234 1.00 38.40 1077 LYS B C 1
ATOM 1945 O O . LYS B 1 76 ? 51.848 29.279 8.276 1.00 40.94 1077 LYS B O 1
ATOM 1951 N N . VAL B 1 77 ? 52.044 31.389 9.049 1.00 36.33 1078 VAL B N 1
ATOM 1952 C CA . VAL B 1 77 ? 50.959 31.274 10.032 1.00 35.54 1078 VAL B CA 1
ATOM 1953 C C . VAL B 1 77 ? 50.205 32.593 10.086 1.00 35.98 1078 VAL B C 1
ATOM 1954 O O . VAL B 1 77 ? 50.793 33.659 9.911 1.00 36.13 1078 VAL B O 1
ATOM 1958 N N . THR B 1 78 ? 48.895 32.509 10.280 1.00 36.00 1079 THR B N 1
ATOM 1959 C CA . THR B 1 78 ? 48.049 33.684 10.369 1.00 30.86 1079 THR B CA 1
ATOM 1960 C C . THR B 1 78 ? 47.439 33.662 11.753 1.00 29.69 1079 THR B C 1
ATOM 1961 O O . THR B 1 78 ? 46.894 32.651 12.170 1.00 34.81 1079 THR B O 1
ATOM 1965 N N . ILE B 1 79 ? 47.568 34.760 12.484 1.00 31.99 1080 ILE B N 1
ATOM 1966 C CA . ILE B 1 79 ? 47.013 34.855 13.831 1.00 30.94 1080 ILE B CA 1
ATOM 1967 C C . ILE B 1 79 ? 45.803 35.785 13.807 1.00 33.74 1080 ILE B C 1
ATOM 1968 O O . ILE B 1 79 ? 45.937 36.991 13.587 1.00 34.41 1080 ILE B O 1
ATOM 1973 N N . THR B 1 80 ? 44.618 35.218 13.978 1.00 34.66 1081 THR B N 1
ATOM 1974 C CA . THR B 1 80 ? 43.394 36.003 13.958 1.00 34.22 1081 THR B CA 1
ATOM 1975 C C . THR B 1 80 ? 42.799 36.061 15.357 1.00 36.93 1081 THR B C 1
ATOM 1976 O O . THR B 1 80 ? 42.556 35.024 15.971 1.00 39.85 1081 THR B O 1
ATOM 1980 N N . GLY B 1 81 ? 42.589 37.263 15.874 1.00 36.16 1082 GLY B N 1
ATOM 1981 C CA . GLY B 1 81 ? 42.017 37.379 17.199 1.00 34.40 1082 GLY B CA 1
ATOM 1982 C C . GLY B 1 81 ? 40.506 37.218 17.154 1.00 39.94 1082 GLY B C 1
ATOM 1983 O O . GLY B 1 81 ? 39.906 37.273 16.074 1.00 38.72 1082 GLY B O 1
ATOM 1984 N N . THR B 1 82 ? 39.893 36.965 18.306 1.00 39.29 1083 THR B N 1
ATOM 1985 C CA . THR B 1 82 ? 38.443 36.831 18.382 1.00 38.61 1083 THR B CA 1
ATOM 1986 C C . THR B 1 82 ? 37.906 37.876 19.353 1.00 40.53 1083 THR B C 1
ATOM 1987 O O . THR B 1 82 ? 38.639 38.379 20.209 1.00 42.78 1083 THR B O 1
ATOM 1991 N N . SER B 1 83 ? 36.636 38.227 19.190 1.00 42.79 1084 SER B N 1
ATOM 1992 C CA . SER B 1 83 ? 35.985 39.219 20.035 1.00 44.09 1084 SER B CA 1
ATOM 1993 C C . SER B 1 83 ? 36.064 38.843 21.509 1.00 40.82 1084 SER B C 1
ATOM 1994 O O . SER B 1 83 ? 35.885 37.684 21.871 1.00 38.32 1084 SER B O 1
ATOM 1997 N N . GLN B 1 84 ? 36.289 39.832 22.364 1.00 38.89 1085 GLN B N 1
ATOM 1998 C CA . GLN B 1 84 ? 36.375 39.572 23.789 1.00 38.81 1085 GLN B CA 1
ATOM 1999 C C . GLN B 1 84 ? 35.029 39.248 24.409 1.00 41.29 1085 GLN B C 1
ATOM 2000 O O . GLN B 1 84 ? 34.937 38.987 25.604 1.00 39.78 1085 GLN B O 1
ATOM 2006 N N . ASN B 1 85 ? 33.986 39.211 23.599 1.00 44.83 1086 ASN B N 1
ATOM 2007 C CA . ASN B 1 85 ? 32.675 38.907 24.136 1.00 46.49 1086 ASN B CA 1
ATOM 2008 C C . ASN B 1 85 ? 32.183 37.553 23.679 1.00 43.78 1086 ASN B C 1
ATOM 2009 O O . ASN B 1 85 ? 31.002 37.232 23.789 1.00 47.93 1086 ASN B O 1
ATOM 2014 N N . TRP B 1 86 ? 33.095 36.767 23.127 1.00 39.71 1087 TRP B N 1
ATOM 2015 C CA . TRP B 1 86 ? 32.756 35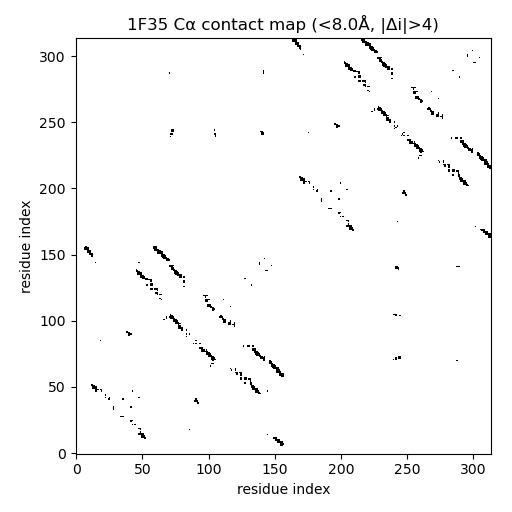.436 22.673 1.00 37.49 1087 TRP B CA 1
ATOM 2016 C C . TRP B 1 86 ? 32.805 34.489 23.867 1.00 39.87 1087 TRP B C 1
ATOM 2017 O O . TRP B 1 86 ? 33.820 34.400 24.570 1.00 38.40 1087 TRP B O 1
ATOM 2028 N N . THR B 1 87 ? 31.710 33.771 24.072 1.00 39.83 1088 THR B N 1
ATOM 2029 C CA . THR B 1 87 ? 31.581 32.823 25.159 1.00 37.90 1088 THR B CA 1
ATOM 2030 C C . THR B 1 87 ? 31.690 31.410 24.591 1.00 39.23 1088 THR B C 1
ATOM 2031 O O . THR B 1 87 ? 30.674 30.785 24.289 1.00 38.55 1088 THR B O 1
ATOM 2035 N N . PRO B 1 88 ? 32.921 30.852 24.539 1.00 41.10 1089 PRO B N 1
ATOM 2036 C CA . PRO B 1 88 ? 33.221 29.516 24.007 1.00 41.19 1089 PRO B CA 1
ATOM 2037 C C . PRO B 1 88 ? 32.297 28.365 24.414 1.00 43.53 1089 PRO B C 1
ATOM 2038 O O . PRO B 1 88 ? 32.037 27.467 23.618 1.00 45.25 1089 PRO B O 1
ATOM 2042 N N . ASP B 1 89 ? 31.818 28.377 25.650 1.00 41.15 1090 ASP B N 1
ATOM 2043 C CA . ASP B 1 89 ? 30.954 27.306 26.126 1.00 42.17 1090 ASP B CA 1
ATOM 2044 C C . ASP B 1 89 ? 29.457 27.506 25.904 1.00 43.93 1090 ASP B C 1
ATOM 2045 O O . ASP B 1 89 ? 28.687 26.557 26.016 1.00 45.72 1090 ASP B O 1
ATOM 2050 N N . LEU B 1 90 ? 29.035 28.730 25.620 1.00 42.19 1091 LEU B N 1
ATOM 2051 C CA . LEU B 1 90 ? 27.616 29.001 25.440 1.00 44.33 1091 LEU B CA 1
ATOM 2052 C C . LEU B 1 90 ? 27.196 29.131 23.975 1.00 47.49 1091 LEU B C 1
ATOM 2053 O O . LEU B 1 90 ? 26.073 28.768 23.598 1.00 50.78 1091 LEU B O 1
ATOM 2058 N N . THR B 1 91 ? 28.084 29.693 23.163 1.00 47.40 1092 THR B N 1
ATOM 2059 C CA . THR B 1 91 ? 27.826 29.871 21.751 1.00 43.81 1092 THR B CA 1
ATOM 2060 C C . THR B 1 91 ? 29.067 29.522 20.941 1.00 47.48 1092 THR B C 1
ATOM 2061 O O . THR B 1 91 ? 30.211 29.669 21.376 1.00 51.89 1092 THR B O 1
ATOM 2065 N N . ASN B 1 92 ? 28.808 29.030 19.749 1.00 50.72 1093 ASN B N 1
ATOM 2066 C CA . ASN B 1 92 ? 29.815 28.649 18.773 1.00 48.16 1093 ASN B CA 1
ATOM 2067 C C . ASN B 1 92 ? 30.344 29.934 18.164 1.00 46.54 1093 ASN B C 1
ATOM 2068 O O . ASN B 1 92 ? 29.598 30.907 18.035 1.00 43.20 1093 ASN B O 1
ATOM 2073 N N . LEU B 1 93 ? 31.624 29.950 17.806 1.00 46.52 1094 LEU B N 1
ATOM 2074 C CA . LEU B 1 93 ? 32.237 31.141 17.217 1.00 45.21 1094 LEU B CA 1
ATOM 2075 C C . LEU B 1 93 ? 31.492 31.612 15.966 1.00 42.37 1094 LEU B C 1
ATOM 2076 O O . LEU B 1 93 ? 31.076 30.800 15.148 1.00 40.29 1094 LEU B O 1
ATOM 2089 N N . THR B 1 95 ? 31.509 34.061 12.545 1.00 45.85 1096 THR B N 1
ATOM 2090 C CA . THR B 1 95 ? 32.466 34.642 11.607 1.00 44.60 1096 THR B CA 1
ATOM 2091 C C . THR B 1 95 ? 32.738 36.122 11.862 1.00 43.84 1096 THR B C 1
ATOM 2092 O O . THR B 1 95 ? 33.865 36.586 11.722 1.00 45.35 1096 THR B O 1
ATOM 2096 N N . ARG B 1 96 ? 31.709 36.853 12.270 1.00 47.30 1097 ARG B N 1
ATOM 2097 C CA . ARG B 1 96 ? 31.837 38.284 12.558 1.00 52.05 1097 ARG B CA 1
ATOM 2098 C C . ARG B 1 96 ? 32.635 38.553 13.838 1.00 51.75 1097 ARG B C 1
ATOM 2099 O O . ARG B 1 96 ? 32.985 39.701 14.140 1.00 50.17 1097 ARG B O 1
ATOM 2107 N N . GLN B 1 97 ? 32.856 37.509 14.629 1.00 49.28 1098 GLN B N 1
ATOM 2108 C CA . GLN B 1 97 ? 33.616 37.651 15.863 1.00 47.39 1098 GLN B CA 1
ATOM 2109 C C . GLN B 1 97 ? 35.125 37.558 15.662 1.00 45.53 1098 GLN B C 1
ATOM 2110 O O . GLN B 1 97 ? 35.890 37.707 16.615 1.00 45.41 1098 GLN B O 1
ATOM 2116 N N . LEU B 1 98 ? 35.544 37.326 14.424 1.00 42.88 1099 LEU B N 1
ATOM 2117 C CA . LEU B 1 98 ? 36.953 37.268 14.087 1.00 41.26 1099 LEU B CA 1
ATOM 2118 C C . LEU B 1 98 ? 37.377 38.721 13.860 1.00 39.79 1099 LEU B C 1
ATOM 2119 O O . LEU B 1 98 ? 36.721 39.456 13.134 1.00 43.54 1099 LEU B O 1
ATOM 2124 N N . LEU B 1 99 ? 38.446 39.149 14.510 1.00 38.12 1100 LEU B N 1
ATOM 2125 C CA . LEU B 1 99 ? 38.908 40.518 14.369 1.00 39.52 1100 LEU B CA 1
ATOM 2126 C C . LEU B 1 99 ? 39.708 40.775 13.087 1.00 44.56 1100 LEU B C 1
ATOM 2127 O O . LEU B 1 99 ? 40.456 39.897 12.611 1.00 46.89 1100 LEU B O 1
ATOM 2132 N N . ASP B 1 100 ? 39.524 41.968 12.521 1.00 43.48 1101 ASP B N 1
ATOM 2133 C CA . ASP B 1 100 ? 40.245 42.391 11.322 1.00 46.57 1101 ASP B CA 1
ATOM 2134 C C . ASP B 1 100 ? 41.088 43.562 11.825 1.00 44.51 1101 ASP B C 1
ATOM 2135 O O . ASP B 1 100 ? 40.572 44.427 12.534 1.00 41.80 1101 ASP B O 1
ATOM 2140 N N . PRO B 1 101 ? 42.386 43.606 11.467 1.00 43.16 1102 PRO B N 1
ATOM 2141 C CA . PRO B 1 101 ? 43.115 42.645 10.636 1.00 41.23 1102 PRO B CA 1
ATOM 2142 C C . PRO B 1 101 ? 43.858 41.577 11.440 1.00 40.40 1102 PRO B C 1
ATOM 2143 O O . PRO B 1 101 ? 43.985 41.678 12.658 1.00 40.15 1102 PRO B O 1
ATOM 2147 N N . ALA B 1 102 ? 44.319 40.545 10.744 1.00 39.08 1103 ALA B N 1
ATOM 2148 C CA . ALA B 1 102 ? 45.066 39.452 11.350 1.00 37.33 1103 ALA B CA 1
ATOM 2149 C C . ALA B 1 102 ? 46.558 39.717 11.152 1.00 37.13 1103 ALA B C 1
ATOM 2150 O O . ALA B 1 102 ? 46.932 40.509 10.287 1.00 39.18 1103 ALA B O 1
ATOM 2152 N N . ALA B 1 103 ? 47.400 39.081 11.965 1.00 36.55 1104 ALA B N 1
ATOM 2153 C CA . ALA B 1 103 ? 48.855 39.221 11.841 1.00 36.46 1104 ALA B CA 1
ATOM 2154 C C . ALA B 1 103 ? 49.361 37.978 11.102 1.00 36.40 1104 ALA B C 1
ATOM 2155 O O . ALA B 1 103 ? 49.054 36.856 11.504 1.00 38.95 1104 ALA B O 1
ATOM 2157 N N . ILE B 1 104 ? 50.077 38.179 9.997 1.00 38.92 1105 ILE B N 1
ATOM 2158 C CA . ILE B 1 104 ? 50.600 37.072 9.194 1.00 36.32 1105 ILE B CA 1
ATOM 2159 C C . ILE B 1 104 ? 52.126 37.103 9.272 1.00 35.46 1105 ILE B C 1
ATOM 2160 O O . ILE B 1 104 ? 52.738 38.152 9.047 1.00 33.85 1105 ILE B O 1
ATOM 2165 N N . PHE B 1 105 ? 52.716 35.968 9.651 1.00 33.58 1106 PHE B N 1
ATOM 2166 C CA . PHE B 1 105 ? 54.166 35.825 9.802 1.00 34.30 1106 PHE B CA 1
ATOM 2167 C C . PHE B 1 105 ? 54.687 34.678 8.957 1.00 35.59 1106 PHE B C 1
ATOM 2168 O O . PHE B 1 105 ? 54.033 33.647 8.854 1.00 39.80 1106 PHE B O 1
ATOM 2176 N N . TRP B 1 106 ? 55.883 34.815 8.401 1.00 37.28 1107 TRP B N 1
ATOM 2177 C CA . TRP B 1 106 ? 56.423 33.738 7.589 1.00 36.44 1107 TRP B CA 1
ATOM 2178 C C . TRP B 1 106 ? 57.932 33.671 7.615 1.00 36.75 1107 TRP B C 1
ATOM 2179 O O . TRP B 1 106 ? 58.601 34.654 7.928 1.00 36.31 1107 TRP B O 1
ATOM 2190 N N . ARG B 1 107 ? 58.449 32.497 7.271 1.00 38.19 1108 ARG B N 1
ATOM 2191 C CA . ARG B 1 107 ? 59.877 32.250 7.209 1.00 40.48 1108 ARG B CA 1
ATOM 2192 C C . ARG B 1 107 ? 60.136 31.587 5.861 1.00 42.91 1108 ARG B C 1
ATOM 2193 O O . ARG B 1 107 ? 59.566 30.531 5.576 1.00 43.28 1108 ARG B O 1
ATOM 2201 N N . LYS B 1 108 ? 60.942 32.237 5.022 1.00 44.78 1109 LYS B N 1
ATOM 2202 C CA . LYS B 1 108 ? 61.276 31.725 3.703 1.00 45.70 1109 LYS B CA 1
ATOM 2203 C C . LYS B 1 108 ? 62.465 30.768 3.766 1.00 51.88 1109 LYS B C 1
ATOM 2204 O O . LYS B 1 108 ? 63.266 30.815 4.698 1.00 46.72 1109 LYS B O 1
ATOM 2210 N N . GL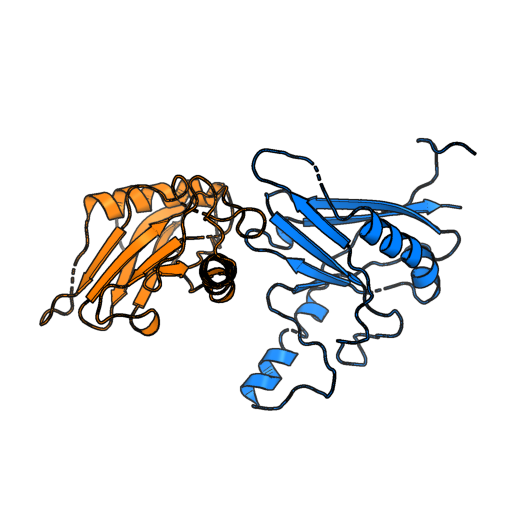U B 1 109 ? 62.592 29.947 2.727 1.00 58.66 1110 GLU B N 1
ATOM 2211 C CA . GLU B 1 109 ? 63.610 28.903 2.638 1.00 66.16 1110 GLU B CA 1
ATOM 2212 C C . GLU B 1 109 ? 65.003 29.019 3.245 1.00 71.40 1110 GLU B C 1
ATOM 2213 O O . GLU B 1 109 ? 65.271 28.388 4.270 1.00 77.06 1110 GLU B O 1
ATOM 2219 N N . ASP B 1 110 ? 65.913 29.737 2.597 1.00 76.02 1111 ASP B N 1
ATOM 2220 C CA . ASP B 1 110 ? 67.280 29.809 3.127 1.00 86.48 1111 ASP B CA 1
ATOM 2221 C C . ASP B 1 110 ? 67.615 30.878 4.169 1.00 89.10 1111 ASP B C 1
ATOM 2222 O O . ASP B 1 110 ? 68.717 30.865 4.735 1.00 89.86 1111 ASP B O 1
ATOM 2227 N N . SER B 1 111 ? 66.670 31.776 4.444 1.00 92.03 1112 SER B N 1
ATOM 2228 C CA . SER B 1 111 ? 66.886 32.832 5.437 1.00 89.08 1112 SER B CA 1
ATOM 2229 C C . SER B 1 111 ? 66.331 32.363 6.781 1.00 85.15 1112 SER B C 1
ATOM 2230 O O . SER B 1 111 ? 65.433 31.519 6.840 1.00 84.49 1112 SER B O 1
ATOM 2233 N N . ASP B 1 112 ? 66.885 32.896 7.861 1.00 83.43 1113 ASP B N 1
ATOM 2234 C CA . ASP B 1 112 ? 66.423 32.524 9.198 1.00 81.38 1113 ASP B CA 1
ATOM 2235 C C . ASP B 1 112 ? 65.500 33.605 9.774 1.00 74.20 1113 ASP B C 1
ATOM 2236 O O . ASP B 1 112 ? 64.792 33.378 10.757 1.00 71.53 1113 ASP B O 1
ATOM 2241 N N . ALA B 1 113 ? 65.492 34.764 9.120 1.00 65.73 1114 ALA B N 1
ATOM 2242 C CA . ALA B 1 113 ? 64.686 35.897 9.538 1.00 55.13 1114 ALA B CA 1
ATOM 2243 C C . ALA B 1 113 ? 63.211 35.741 9.201 1.00 51.78 1114 ALA B C 1
ATOM 2244 O O . ALA B 1 113 ? 62.844 35.199 8.153 1.00 52.86 1114 ALA B O 1
ATOM 2254 N N . ASP B 1 115 ? 59.431 37.492 8.642 1.00 39.68 1116 ASP B N 1
ATOM 2255 C CA . ASP B 1 115 ? 58.915 38.704 8.029 1.00 36.09 1116 ASP B CA 1
ATOM 2256 C C . ASP B 1 115 ? 57.426 38.619 8.309 1.00 35.19 1116 ASP B C 1
ATOM 2257 O O . ASP B 1 115 ? 56.915 37.552 8.666 1.00 35.86 1116 ASP B O 1
ATOM 2262 N N . TRP B 1 116 ? 56.746 39.750 8.234 1.00 33.80 1117 TRP B N 1
ATOM 2263 C CA . TRP B 1 116 ? 55.325 39.761 8.491 1.00 34.32 1117 TRP B CA 1
ATOM 2264 C C . TRP B 1 116 ? 54.688 40.980 7.861 1.00 33.58 1117 TRP B C 1
ATOM 2265 O O . TRP B 1 116 ? 55.379 41.796 7.230 1.00 38.60 1117 TRP B O 1
ATOM 2276 N N . ASN B 1 117 ? 53.370 41.064 7.953 1.00 34.53 1118 ASN B N 1
ATOM 2277 C CA . ASN B 1 117 ? 52.635 42.200 7.419 1.00 38.53 1118 ASN B CA 1
ATOM 2278 C C . ASN B 1 117 ? 52.712 43.331 8.456 1.00 39.97 1118 ASN B C 1
ATOM 2279 O O . ASN B 1 117 ? 51.773 43.575 9.218 1.00 43.05 1118 ASN B O 1
ATOM 2284 N N . GLU B 1 118 ? 53.847 44.024 8.462 1.00 37.20 1119 GLU B N 1
ATOM 2285 C CA . GLU B 1 118 ? 54.117 45.097 9.413 1.00 37.96 1119 GLU B CA 1
ATOM 2286 C C . GLU B 1 118 ? 52.961 46.019 9.806 1.00 39.87 1119 GLU B C 1
ATOM 2287 O O . GLU B 1 118 ? 52.625 46.125 10.992 1.00 39.64 1119 GLU B O 1
ATOM 2293 N N . ALA B 1 119 ? 52.326 46.655 8.829 1.00 39.77 1120 ALA B N 1
ATOM 2294 C CA . ALA B 1 119 ? 51.222 47.565 9.122 1.00 39.38 1120 ALA B CA 1
ATOM 2295 C C . ALA B 1 119 ? 50.031 46.920 9.835 1.00 42.51 1120 ALA B C 1
ATOM 2296 O O . ALA B 1 119 ? 49.522 47.469 10.804 1.00 46.56 1120 ALA B O 1
ATOM 2298 N N . ASP B 1 120 ? 49.566 45.770 9.358 1.00 43.63 1121 ASP B N 1
ATOM 2299 C CA . ASP B 1 120 ? 48.429 45.096 9.994 1.00 40.22 1121 ASP B CA 1
ATOM 2300 C C . ASP B 1 120 ? 48.802 44.451 11.336 1.00 41.39 1121 ASP B C 1
ATOM 2301 O O . ASP B 1 120 ? 48.022 44.488 12.285 1.00 40.45 1121 ASP B O 1
ATOM 2306 N N . ALA B 1 121 ? 49.992 43.861 11.413 1.00 41.05 1122 ALA B N 1
ATOM 2307 C CA . ALA B 1 121 ? 50.454 43.232 12.645 1.00 37.09 1122 ALA B CA 1
ATOM 2308 C C . ALA B 1 121 ? 50.529 44.295 13.727 1.00 35.10 1122 ALA B C 1
ATOM 2309 O O . ALA B 1 121 ? 50.241 44.021 14.891 1.00 33.17 1122 ALA B O 1
ATOM 2311 N N . LEU B 1 122 ? 50.906 45.509 13.339 1.00 34.75 1123 LEU B N 1
ATOM 2312 C CA . LEU B 1 122 ? 50.996 46.602 14.296 1.00 37.49 1123 LEU B CA 1
ATOM 2313 C C . LEU B 1 122 ? 49.608 47.071 14.709 1.00 40.71 1123 LEU B C 1
ATOM 2314 O O . LEU B 1 122 ? 49.337 47.204 15.894 1.00 47.19 1123 LEU B O 1
ATOM 2319 N N . GLU B 1 123 ? 48.733 47.301 13.737 1.00 40.49 1124 GLU B N 1
ATOM 2320 C CA . GLU B 1 123 ? 47.365 47.751 14.005 1.00 39.18 1124 GLU B CA 1
ATOM 2321 C C . GLU B 1 123 ? 46.695 46.807 15.015 1.00 40.55 1124 GLU B C 1
ATOM 2322 O O . GLU B 1 123 ? 46.161 47.243 16.035 1.00 42.10 1124 GLU B O 1
ATOM 2328 N N . PHE B 1 124 ? 46.786 45.512 14.741 1.00 40.46 1125 PHE B N 1
ATOM 2329 C CA . PHE B 1 124 ? 46.213 44.470 15.588 1.00 37.22 1125 PHE B CA 1
ATOM 2330 C C . PHE B 1 124 ? 46.827 44.533 16.995 1.00 38.84 1125 PHE B C 1
ATOM 2331 O O . PHE B 1 124 ? 46.107 44.573 17.991 1.00 40.14 1125 PHE B O 1
ATOM 2339 N N . GLY B 1 125 ? 48.152 44.576 17.072 1.00 38.89 1126 GLY B N 1
ATOM 2340 C CA . GLY B 1 125 ? 48.814 44.643 18.362 1.00 37.22 1126 GLY B CA 1
ATOM 2341 C C . GLY B 1 125 ? 48.368 45.814 19.220 1.00 41.74 1126 GLY B C 1
ATOM 2342 O O . GLY B 1 125 ? 48.164 45.657 20.429 1.00 42.77 1126 GLY B O 1
ATOM 2343 N N . GLU B 1 126 ? 48.192 46.980 18.605 1.00 41.75 1127 GLU B N 1
ATOM 23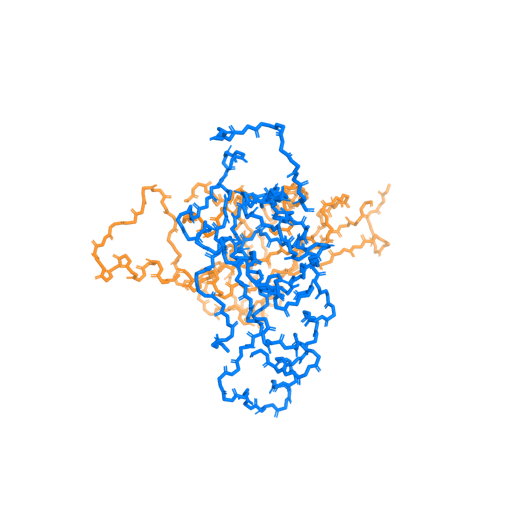44 C CA . GLU B 1 126 ? 47.769 48.173 19.332 1.00 48.03 1127 GLU B CA 1
ATOM 2345 C C . GLU B 1 126 ? 46.421 47.945 20.016 1.00 50.24 1127 GLU B C 1
ATOM 2346 O O . GLU B 1 126 ? 46.141 48.561 21.054 1.00 54.17 1127 GLU B O 1
ATOM 2352 N N . ARG B 1 127 ? 45.590 47.081 19.432 1.00 45.83 1128 ARG B N 1
ATOM 2353 C CA . ARG B 1 127 ? 44.268 46.787 19.981 1.00 41.81 1128 ARG B CA 1
ATOM 2354 C C . ARG B 1 127 ? 44.292 45.939 21.249 1.00 42.27 1128 ARG B C 1
ATOM 2355 O O . ARG B 1 127 ? 43.387 46.029 22.071 1.00 42.76 1128 ARG B O 1
ATOM 2363 N N . LEU B 1 128 ? 45.330 45.126 21.412 1.00 42.63 1129 LEU B N 1
ATOM 2364 C CA . LEU B 1 128 ? 45.431 44.223 22.553 1.00 41.52 1129 LEU B CA 1
ATOM 2365 C C . LEU B 1 128 ? 45.352 44.864 23.926 1.00 43.21 1129 LEU B C 1
ATOM 2366 O O . LEU B 1 128 ? 44.808 44.269 24.855 1.00 44.40 1129 LEU B O 1
ATOM 2371 N N . SER B 1 129 ? 45.891 46.073 24.048 1.00 51.09 1130 SER B N 1
ATOM 2372 C CA . SER B 1 129 ? 45.885 46.803 25.313 1.00 56.83 1130 SER B CA 1
ATOM 2373 C C . SER B 1 129 ? 44.450 47.038 25.826 1.00 56.73 1130 SER B C 1
ATOM 2374 O O . SER B 1 129 ? 44.165 46.828 27.010 1.00 57.32 1130 SER B O 1
ATOM 2377 N N . ASP B 1 130 ? 43.559 47.463 24.930 1.00 55.26 1131 ASP B N 1
ATOM 2378 C CA . ASP B 1 130 ? 42.153 47.710 25.264 1.00 50.68 1131 ASP B CA 1
ATOM 2379 C C . ASP B 1 130 ? 41.387 46.392 25.445 1.00 48.23 1131 ASP B C 1
ATOM 2380 O O . ASP B 1 130 ? 40.505 46.295 26.303 1.00 49.26 1131 ASP B O 1
ATOM 2385 N N . LEU B 1 131 ? 41.709 45.395 24.620 1.00 44.36 1132 LEU B N 1
ATOM 2386 C CA . LEU B 1 131 ? 41.073 44.084 24.694 1.00 41.97 1132 LEU B CA 1
ATOM 2387 C C . LEU B 1 131 ? 41.381 43.414 26.020 1.00 42.69 1132 LEU B C 1
ATOM 2388 O O . LEU B 1 131 ? 40.567 42.644 26.531 1.00 45.59 1132 LEU B O 1
ATOM 2393 N N . ALA B 1 132 ? 42.563 43.696 26.562 1.00 43.06 1133 ALA B N 1
ATOM 2394 C CA . ALA B 1 132 ? 42.982 43.149 27.851 1.00 42.87 1133 ALA B CA 1
ATOM 2395 C C . ALA B 1 132 ? 42.081 43.678 28.969 1.00 44.89 1133 ALA B C 1
ATOM 2396 O O . ALA B 1 132 ? 41.782 42.965 29.924 1.00 45.52 1133 ALA B O 1
ATOM 2398 N N . LYS B 1 133 ? 41.639 44.924 28.834 1.00 46.50 1134 LYS B N 1
ATOM 2399 C CA . LYS B 1 133 ? 40.770 45.535 29.832 1.00 47.20 1134 LYS B CA 1
ATOM 2400 C C . LYS B 1 133 ? 39.389 44.891 29.854 1.00 48.35 1134 LYS B C 1
ATOM 2401 O O . LYS B 1 133 ? 38.714 44.906 30.883 1.00 49.61 1134 LYS B O 1
ATOM 2407 N N . ILE B 1 134 ? 38.980 44.301 28.737 1.00 45.45 1135 ILE B N 1
ATOM 2408 C CA . ILE B 1 134 ? 37.673 43.661 28.665 1.00 42.14 1135 ILE B CA 1
ATOM 2409 C C . ILE B 1 134 ? 37.631 42.351 29.448 1.00 42.17 1135 ILE B C 1
ATOM 2410 O O . ILE B 1 134 ? 36.608 42.009 30.035 1.00 47.53 1135 ILE B O 1
ATOM 2415 N N . ARG B 1 135 ? 38.719 41.593 29.431 1.00 42.08 1136 ARG B N 1
ATOM 2416 C CA . ARG B 1 135 ? 38.791 40.357 30.210 1.00 40.15 1136 ARG B CA 1
ATOM 2417 C C . ARG B 1 135 ? 40.198 39.756 30.194 1.00 42.92 1136 ARG B C 1
ATOM 2418 O O . ARG B 1 135 ? 40.975 39.998 29.269 1.00 42.88 1136 ARG B O 1
ATOM 2426 N N . LYS B 1 136 ? 40.522 39.012 31.253 1.00 44.76 1137 LYS B N 1
ATOM 2427 C CA . LYS B 1 136 ? 41.830 38.384 31.453 1.00 44.74 1137 LYS B CA 1
ATOM 2428 C C . LYS B 1 136 ? 42.273 37.374 30.417 1.00 45.48 1137 LYS B C 1
ATOM 2429 O O . LYS B 1 136 ? 43.454 37.076 30.316 1.00 48.78 1137 LYS B O 1
ATOM 2435 N N . VAL B 1 137 ? 41.333 36.790 29.693 1.00 45.37 1138 VAL B N 1
ATOM 2436 C CA . VAL B 1 137 ? 41.678 35.764 28.713 1.00 43.80 1138 VAL B CA 1
ATOM 2437 C C . VAL B 1 137 ? 41.216 36.138 27.320 1.00 44.45 1138 VAL B C 1
ATOM 2438 O O . VAL B 1 137 ? 40.151 36.719 27.157 1.00 55.48 1138 VAL B O 1
ATOM 2450 N N . TYR B 1 139 ? 41.102 34.677 23.106 1.00 38.77 1140 TYR B N 1
ATOM 2451 C CA . TYR B 1 139 ? 41.279 33.563 22.184 1.00 40.02 1140 TYR B CA 1
ATOM 2452 C C . TYR B 1 139 ? 41.682 33.983 20.775 1.00 39.21 1140 TYR B C 1
ATOM 2453 O O . TYR B 1 139 ? 41.300 35.060 20.305 1.00 40.32 1140 TYR B O 1
ATOM 2462 N N . PHE B 1 140 ? 42.453 33.127 20.112 1.00 35.89 1141 PHE B N 1
ATOM 2463 C CA . PHE B 1 140 ? 42.913 33.387 18.761 1.00 33.83 1141 PHE B CA 1
ATOM 2464 C C . PHE B 1 140 ? 42.754 32.138 17.939 1.00 33.39 1141 PHE B C 1
ATOM 2465 O O . PHE B 1 140 ? 42.704 31.034 18.474 1.00 35.12 1141 PHE B O 1
ATOM 2473 N N . LEU B 1 141 ? 42.719 32.318 16.629 1.00 34.12 1142 LEU B N 1
ATOM 2474 C CA . LEU B 1 141 ? 42.659 31.205 15.702 1.00 37.83 1142 LEU B CA 1
ATOM 2475 C C . LEU B 1 141 ? 43.946 31.332 14.909 1.00 37.84 1142 LEU B C 1
ATOM 2476 O O . LEU B 1 141 ? 44.191 32.364 14.274 1.00 36.72 1142 LEU B O 1
ATOM 2481 N N . ILE B 1 142 ? 44.812 30.336 15.027 1.00 35.70 1143 ILE B N 1
ATOM 2482 C CA . ILE B 1 142 ? 46.058 30.370 14.296 1.00 33.11 1143 ILE B CA 1
ATOM 2483 C C . ILE B 1 142 ? 45.974 29.368 13.154 1.00 36.42 1143 ILE B C 1
ATOM 2484 O O . ILE B 1 142 ? 45.665 28.188 13.370 1.00 34.04 1143 ILE B O 1
ATOM 2489 N N . THR B 1 143 ? 46.133 29.879 11.934 1.00 35.38 1144 THR B N 1
ATOM 2490 C CA . THR B 1 143 ? 46.066 29.074 10.728 1.00 31.07 1144 THR B CA 1
ATOM 2491 C C . THR B 1 143 ? 47.477 28.724 10.315 1.00 34.07 1144 THR B C 1
ATOM 2492 O O . THR B 1 143 ? 48.305 29.612 10.105 1.00 32.80 1144 THR B O 1
ATOM 2496 N N . PHE B 1 144 ? 47.751 27.426 10.231 1.00 36.09 1145 PHE B N 1
ATOM 2497 C CA . PHE B 1 144 ? 49.060 26.930 9.842 1.00 33.70 1145 PHE B CA 1
ATOM 2498 C C . PHE B 1 144 ? 49.120 26.586 8.363 1.00 35.16 1145 PHE B C 1
ATOM 2499 O O . PHE B 1 144 ? 48.268 25.854 7.856 1.00 36.05 1145 PHE B O 1
ATOM 2507 N N . GLY B 1 145 ? 50.084 27.173 7.664 1.00 34.90 1146 GLY B N 1
ATOM 2508 C CA . GLY B 1 145 ? 50.244 26.892 6.254 1.00 35.47 1146 GLY B CA 1
ATOM 2509 C C . GLY B 1 145 ? 50.871 25.521 6.114 1.00 38.17 1146 GLY B C 1
ATOM 2510 O O . GLY B 1 145 ? 51.265 24.918 7.104 1.00 40.64 1146 GLY B O 1
ATOM 2511 N N . GLU B 1 146 ? 50.970 25.006 4.898 1.00 41.98 1147 GLU B N 1
ATOM 2512 C CA . GLU B 1 146 ? 51.563 23.692 4.715 1.00 39.63 1147 GLU B CA 1
ATOM 2513 C C . GLU B 1 146 ? 53.005 23.709 5.201 1.00 42.98 1147 GLU B C 1
ATOM 2514 O O . GLU B 1 146 ? 53.689 24.744 5.167 1.00 43.04 1147 GLU B O 1
ATOM 2520 N N . GLY B 1 147 ? 53.429 22.578 5.740 1.00 44.47 1148 GLY B N 1
ATOM 2521 C CA . GLY B 1 147 ? 54.781 22.443 6.237 1.00 45.02 1148 GLY B CA 1
ATOM 2522 C C . GLY B 1 147 ? 54.955 22.763 7.710 1.00 44.78 1148 GLY B C 1
ATOM 2523 O O . GLY B 1 147 ? 55.911 22.295 8.329 1.00 42.48 1148 GLY B O 1
ATOM 2524 N N . VAL B 1 148 ? 54.039 23.540 8.280 1.00 43.08 1149 VAL B N 1
ATOM 2525 C CA . VAL B 1 148 ? 54.141 23.922 9.684 1.00 40.21 1149 VAL B CA 1
ATOM 2526 C C . VAL B 1 148 ? 52.970 23.494 10.571 1.00 41.95 1149 VAL B C 1
ATOM 2527 O O . VAL B 1 148 ? 51.815 23.469 10.148 1.00 43.00 1149 VAL B O 1
ATOM 2531 N N . GLU B 1 149 ? 53.287 23.169 11.817 1.00 42.89 1150 GLU B N 1
ATOM 2532 C CA . GLU B 1 149 ? 52.299 22.740 12.794 1.00 43.08 1150 GLU B CA 1
ATOM 2533 C C . GLU B 1 149 ? 52.543 23.483 14.098 1.00 41.90 1150 GLU B C 1
ATOM 2534 O O . GLU B 1 149 ? 53.562 24.170 14.242 1.00 43.53 1150 GLU B O 1
ATOM 2540 N N . PRO B 1 150 ? 51.597 23.409 15.047 1.00 39.02 1151 PRO B N 1
ATOM 2541 C CA . PRO B 1 150 ? 51.811 24.120 16.311 1.00 39.74 1151 PRO B CA 1
ATOM 2542 C C . PRO B 1 150 ? 53.177 23.880 16.955 1.00 38.83 1151 PRO B C 1
ATOM 2543 O O . PRO B 1 150 ? 53.779 24.797 17.495 1.00 41.59 1151 PRO B O 1
ATOM 2547 N N . ALA B 1 151 ? 53.726 22.683 16.796 1.00 41.69 1152 ALA B N 1
ATOM 2548 C CA . ALA B 1 151 ? 55.033 22.374 17.382 1.00 42.53 1152 ALA B CA 1
ATOM 2549 C C . ALA B 1 151 ? 56.172 23.229 16.812 1.00 41.77 1152 ALA B C 1
ATOM 2550 O O . ALA B 1 151 ? 57.197 23.427 17.460 1.00 44.62 1152 ALA B O 1
ATOM 2552 N N . ASN B 1 152 ? 55.992 23.726 15.597 1.00 41.87 1153 ASN B N 1
ATOM 2553 C CA . ASN B 1 152 ? 57.003 24.548 14.935 1.00 40.81 1153 ASN B CA 1
ATOM 2554 C C . ASN B 1 152 ? 56.889 26.024 15.324 1.00 40.80 1153 ASN B C 1
ATOM 2555 O O . ASN B 1 152 ? 57.775 26.826 14.998 1.00 37.91 1153 ASN B O 1
ATOM 2560 N N . LEU B 1 153 ? 55.807 26.375 16.016 1.00 39.31 1154 LEU B N 1
ATOM 2561 C CA . LEU B 1 153 ? 55.544 27.755 16.378 1.00 36.31 1154 LEU B CA 1
ATOM 2562 C C . LEU B 1 153 ? 55.709 28.124 17.830 1.00 40.17 1154 LEU B C 1
ATOM 2563 O O . LEU B 1 153 ? 55.313 27.375 18.720 1.00 42.36 1154 LEU B O 1
ATOM 2568 N N . LYS B 1 154 ? 56.266 29.311 18.046 1.00 42.43 1155 LYS B N 1
ATOM 2569 C CA . LYS B 1 154 ? 56.448 29.893 19.367 1.00 40.68 1155 LYS B CA 1
ATOM 2570 C C . LYS B 1 154 ? 56.026 31.343 19.212 1.00 38.86 1155 LYS B C 1
ATOM 2571 O O . LYS B 1 154 ? 56.677 32.125 18.532 1.00 36.05 1155 LYS B O 1
ATOM 2577 N N . ALA B 1 155 ? 54.864 31.655 19.763 1.00 39.10 1156 ALA B N 1
ATOM 2578 C CA . ALA B 1 155 ? 54.291 32.984 19.679 1.00 38.20 1156 ALA B CA 1
ATOM 2579 C C . ALA B 1 155 ? 53.991 33.588 21.055 1.00 38.56 1156 ALA B C 1
ATOM 2580 O O . ALA B 1 155 ? 53.516 32.900 21.964 1.00 35.27 1156 ALA B O 1
ATOM 2582 N N . SER B 1 156 ? 54.260 34.881 21.184 1.00 36.84 1157 SER B N 1
ATOM 2583 C CA . SER B 1 156 ? 54.013 35.618 22.409 1.00 35.58 1157 SER B CA 1
ATOM 2584 C C . SER B 1 156 ? 53.917 37.102 22.048 1.00 36.46 1157 SER B C 1
ATOM 2585 O O . SER B 1 156 ? 54.232 37.490 20.926 1.00 38.80 1157 SER B O 1
ATOM 2588 N N . VAL B 1 157 ? 53.419 37.919 22.965 1.00 36.42 1158 VAL B N 1
ATOM 2589 C CA . VAL B 1 157 ? 53.300 39.349 22.727 1.00 35.10 1158 VAL B CA 1
ATOM 2590 C C . VAL B 1 157 ? 54.070 40.069 23.827 1.00 36.08 1158 VAL B C 1
ATOM 2591 O O . VAL B 1 157 ? 54.081 39.619 24.976 1.00 34.77 1158 VAL B O 1
ATOM 2595 N N . VAL B 1 158 ? 54.753 41.150 23.467 1.00 36.01 1159 VAL B N 1
ATOM 2596 C CA . VAL B 1 158 ? 55.511 41.910 24.443 1.00 37.46 1159 VAL B CA 1
ATOM 2597 C C . VAL B 1 158 ? 54.890 43.278 24.633 1.00 38.73 1159 VAL B C 1
ATOM 2598 O O . VAL B 1 158 ? 54.655 43.999 23.655 1.00 37.26 1159 VAL B O 1
ATOM 2602 N N . PHE B 1 159 ? 54.583 43.598 25.890 1.00 38.33 1160 PHE B N 1
ATOM 2603 C CA . PHE B 1 159 ? 53.981 44.868 26.259 1.00 37.61 1160 PHE B CA 1
ATOM 2604 C C . PHE B 1 159 ? 54.921 45.634 27.162 1.00 39.03 1160 PHE B C 1
ATOM 2605 O O . PHE B 1 159 ? 55.620 45.043 27.980 1.00 42.81 1160 PHE B O 1
ATOM 2613 N N . ASN B 1 160 ? 54.987 46.942 26.981 1.00 39.50 1161 ASN B N 1
ATOM 2614 C CA . ASN B 1 160 ? 55.789 47.763 27.870 1.00 43.13 1161 ASN B CA 1
ATOM 2615 C C . ASN B 1 160 ? 54.798 48.057 29.006 1.00 46.29 1161 ASN B C 1
ATOM 2616 O O . ASN B 1 160 ? 53.606 48.311 28.755 1.00 45.61 1161 ASN B O 1
ATOM 2621 N N . GLN B 1 161 ? 55.261 47.954 30.246 1.00 49.47 1162 GLN B N 1
ATOM 2622 C CA . GLN B 1 161 ? 54.426 48.236 31.410 1.00 51.06 1162 GLN B CA 1
ATOM 2623 C C . GLN B 1 161 ? 54.490 49.730 31.696 1.00 53.51 1162 GLN B C 1
ATOM 2624 O O . GLN B 1 161 ? 55.577 50.279 31.910 1.00 57.57 1162 GLN B O 1
ATOM 2630 N N . LEU B 1 162 ? 53.333 50.379 31.701 1.00 55.96 1163 LEU B N 1
ATOM 2631 C CA . LEU B 1 162 ? 53.245 51.809 31.958 1.00 58.02 1163 LEU B CA 1
ATOM 2632 C C . LEU B 1 162 ? 53.126 52.148 33.454 1.00 62.29 1163 LEU B C 1
ATOM 2633 O O . LEU B 1 162 ? 53.060 51.213 34.286 1.00 60.43 1163 LEU B O 1
#

Secondary structure (DSSP, 8-state):
----S-S-EE---EE-HHHHH--HHHHHHHHTTPPPPTT--PPPTTEEEEE---S--SSEEEEEEEEEESSSEEEEEEEB-TT--TTT----TTB-SSPEEEEE-TT----B-HHHHHHHHHHHHHHHHH----EEEEE-TT--GGGEEEEEEEEE-/----TTS-EE--EEE-HHHHH--HHHHHHHHTTPPPPTT--PPPTTEEEEEE--S--SSEEEEEEEEEESSSEEEEEEEB-TT--TTTS---TTB-SSPEEEEE-SS----B-HHHHHHHHHHHHHHHHH----EEEEEPTT--GGGEEEEEEEEE-

Radius of gyration: 23.58 Å; Cα contacts (8 Å, |Δi|>4): 563; chains: 2; bounding box: 64×57×60 Å

Sequence (314 aa):
AEDGPQKQQLEPLVLDQDLTQQRLRVESLKQRGEKKQDGEKLIRPAESVYRLDFIQQQKLQFDHWNVVLDKPGKVTITGTSQNWTPDLTNLTRQLLDPAAIFWRKEDSDADWNEADALEFGERLSDLAKIRKVYFLITFGEGVEPANLKASVVFNQLAEDGPQKQQLEPLVLDQDLTQQRLRVESLKQRGEKKQDGEKLIRPAESVYRLDFIQQQKLQFDHWNVVLDKPGKVTITGTSQNWTPDLTNLTRQLLDPAAIFWRKEDSDADWNEADALEFGERLSDLAKIRKVYFLITFGEGVEPANLKASVVFNQL

InterPro domains:
  IPR009103 Olfactory marker protein [PF06554] (11-151)
  IPR009103 Olfactory marker protein [PTHR15357] (1-162)
  IPR036727 Olfactory marker superfamily [G3DSA:2.60.120.390] (2-163)
  IPR036727 Olfactory marker superfamily [SSF63697] (3-163)

B-factor: mean 49.32, std 16.35, range [18.96, 124.45]

GO terms:
  GO:0043025 neuronal cell body (C, IDA)
  GO:0005634 nucleus (C, IDA)
  GO:0005737 cytoplasm (C, IDA)
  GO:0005829 cytosol (C, IDA)
  GO:0030424 axon (C, IDA)
  GO:0022008 neurogenesis (P, IDA)
  GO:0005829 cytosol (C, TAS)
  GO:0007608 sensory perception of smell (P, IMP)